Protein AF-A0A7X3GML5-F1 (afdb_monomer_lite)

Radius of gyration: 29.45 Å; chains: 1; bounding box: 77×60×67 Å

Sequence (361 aa):
MKGNYFHPHRITDGDSSLLMDSNKYAAVVYFLEQIEKLAPEAVSDLVLLHDTYSEADHWFRNNRIGSQEWPSEWSIVSQAETNHYSTYLKLKRSIEVWINKFKLKSKDDFYHKVALTALSFYYDDCKESNRIKRLAEYKVLAKRHKVSLEVLRNSERFSKEWPYNELLSLSRSVFFEDESDDIELNKSIGRTDGYRDNFFEYEYPFIFTPSSFSFLDEEEGSAGTFEWMSTFYSILNKKGNYDSNDKSHLTYFGTAWDPRKESWENFESKIDVLFKQYKELYRERSEAFLAERGYVKERTKRNLEHFKWLVHYQVQGWSLRKISDHYSEITGEVISEDTIFHGIKKTADLVLLEFIQKRTR

Foldseek 3Di:
DDFDWDFPPDDDPDPPPLADEPQQLVLQLLLLVLCCVVVVVLQVLLLVCLVLLVQQQVVCVVVCDDPVQHLLDVVNLVPDDPPPRVSSVSVNVSLVVSCVLQVQDFPPCSVSSLSSLLSVQLNVLVVPVVLVVVVVVLVVVCVVVVHDSVVVCPDPVCVVVHRDDRGRGSSVSGHYDPPLVLCVLCVVVPHPDDDDSCNCCPVQNQAAFAAPCLPVDPPDDALVNRHVVVVVVVVVVVVPDDDPPDPPPPDRGGDDDDVVPDDPVVVVVVSVVSVVVSVVNSVCVVVVSCVVVNMDTRDPDQDSVLSSLLSCCRRVNDQLVVSQVVVCVVVVHRDDSVNSVVSNVVSCVSNRRDDDDDPDD

Secondary structure (DSSP, 8-state):
----EE-TTPPPSSS-TTEE-HHHHHHHHHHHHHHHHH-HHHHHHHHTTHHHHHHHHHHHHHHT--TT--TT-HHHHTT--TTT-HHHHHHHHHHHHHHHHHT--BGGGHHHHHHHHHHHHHHHHHH-HHHHHHHHHHHHHHHHHT--HHHHHTSHHHHTTPPPPP---SGGGSEE----THHHHHHHTT--S---S-HHHHHS-------TTTTS--S---GGGG-HHHHHHHHHHHT----TT-GGG----S----TTTS-HHHHHHHHHHHHHHHHHHHHHHHHHHHHHTT-EE--S---THHHHHHIIIIIS---HHHHHHHHHHHHSS---HHHHHHHHHHHHHHTTB--------

pLDDT: mean 82.45, std 15.05, range [34.62, 97.88]

Structure (mmCIF, N/CA/C/O backbone):
data_AF-A0A7X3GML5-F1
#
_entry.id   AF-A0A7X3GML5-F1
#
loop_
_atom_site.group_PDB
_atom_site.id
_atom_site.type_symbol
_atom_site.label_atom_id
_atom_site.label_alt_id
_atom_site.label_comp_id
_atom_site.label_asym_id
_atom_site.label_entity_id
_atom_site.label_seq_id
_atom_site.pdbx_PDB_ins_code
_atom_site.Cartn_x
_atom_site.Cartn_y
_atom_site.Cartn_z
_atom_site.occupancy
_atom_site.B_iso_or_equiv
_atom_site.auth_seq_id
_atom_site.auth_comp_id
_atom_site.auth_asym_id
_atom_site.auth_atom_id
_atom_site.pdbx_PDB_model_num
ATOM 1 N N . MET A 1 1 ? -4.097 1.334 12.146 1.00 50.25 1 MET A N 1
ATOM 2 C CA . MET A 1 1 ? -5.032 0.805 11.128 1.00 50.25 1 MET A CA 1
ATOM 3 C C . MET A 1 1 ? -6.402 0.668 11.773 1.00 50.25 1 MET A C 1
ATOM 5 O O . MET A 1 1 ? -6.452 0.446 12.982 1.00 50.25 1 MET A O 1
ATOM 9 N N . LYS A 1 2 ? -7.472 0.955 11.026 1.00 51.41 2 LYS A N 1
ATOM 10 C CA . LYS A 1 2 ? -8.847 1.056 11.545 1.00 51.41 2 LYS A CA 1
ATOM 11 C C . LYS A 1 2 ? -9.424 -0.359 11.674 1.00 51.41 2 LYS A C 1
ATOM 13 O O . LYS A 1 2 ? -9.153 -1.179 10.822 1.00 51.41 2 LYS A O 1
ATOM 18 N N . GLY A 1 3 ? -10.165 -0.676 12.736 1.00 59.81 3 GLY A N 1
ATOM 19 C CA . GLY A 1 3 ? -10.746 -2.015 12.953 1.00 59.81 3 GLY A CA 1
ATOM 20 C C . GLY A 1 3 ? -11.957 -2.310 12.065 1.00 59.81 3 GLY A C 1
ATOM 21 O O . GLY A 1 3 ? -13.017 -2.641 12.595 1.00 59.81 3 GLY A O 1
ATOM 22 N N . ASN A 1 4 ? -11.805 -2.116 10.756 1.00 76.06 4 ASN A N 1
ATOM 23 C CA . ASN A 1 4 ? -12.857 -2.251 9.754 1.00 76.06 4 ASN A CA 1
ATOM 24 C C . ASN A 1 4 ? -13.150 -3.732 9.458 1.00 76.06 4 ASN A C 1
ATOM 26 O O . ASN A 1 4 ? -12.370 -4.608 9.825 1.00 76.06 4 ASN A O 1
ATOM 30 N N . TYR A 1 5 ? -14.284 -4.018 8.824 1.00 80.56 5 TYR A N 1
ATOM 31 C CA . TYR A 1 5 ? -14.642 -5.361 8.359 1.00 80.56 5 TYR A CA 1
ATOM 32 C C . TYR A 1 5 ? -14.245 -5.525 6.886 1.00 80.56 5 TYR A C 1
ATOM 34 O O . TYR A 1 5 ? -14.280 -4.547 6.148 1.00 80.56 5 TYR A O 1
ATOM 42 N N . PHE A 1 6 ? -13.874 -6.741 6.484 1.00 78.25 6 PHE A N 1
ATOM 43 C CA . PHE A 1 6 ? -13.536 -7.111 5.100 1.00 78.25 6 PHE A CA 1
ATOM 44 C C . PHE A 1 6 ? -13.981 -8.554 4.817 1.00 78.25 6 PHE A C 1
ATOM 46 O O . PHE A 1 6 ? -14.135 -9.336 5.765 1.00 78.25 6 PHE A O 1
ATOM 53 N N . HIS A 1 7 ? -14.178 -8.933 3.550 1.00 80.62 7 HIS A N 1
ATOM 54 C CA . HIS A 1 7 ? -14.579 -10.299 3.189 1.00 80.62 7 HIS A CA 1
ATOM 55 C C . HIS A 1 7 ? -13.385 -11.131 2.665 1.00 80.62 7 HIS A C 1
ATOM 57 O O . HIS A 1 7 ? -12.867 -10.863 1.587 1.00 80.62 7 HIS A O 1
ATOM 63 N N . PRO A 1 8 ? -12.953 -12.213 3.347 1.00 73.62 8 PRO A N 1
ATOM 64 C CA . PRO A 1 8 ? -11.677 -12.891 3.067 1.00 73.62 8 PRO A CA 1
ATOM 65 C C . PRO A 1 8 ? -11.615 -13.656 1.735 1.00 73.62 8 PRO A C 1
ATOM 67 O O . PRO A 1 8 ? -10.535 -14.082 1.324 1.00 73.62 8 PRO A O 1
ATOM 70 N N . HIS A 1 9 ? -12.763 -13.899 1.103 1.00 69.50 9 HIS A N 1
ATOM 71 C CA . HIS A 1 9 ? -12.882 -14.711 -0.112 1.00 69.50 9 HIS A CA 1
ATOM 72 C C . HIS A 1 9 ? -13.469 -13.954 -1.299 1.00 69.50 9 HIS A C 1
ATOM 74 O O . HIS A 1 9 ? -13.714 -14.575 -2.333 1.00 69.50 9 HIS A O 1
ATOM 80 N N . ARG A 1 10 ? -13.768 -12.659 -1.155 1.00 65.31 10 ARG A N 1
ATOM 81 C CA . ARG A 1 10 ? -14.357 -11.926 -2.269 1.00 65.31 10 ARG A CA 1
ATOM 82 C C . ARG A 1 10 ? -13.227 -11.435 -3.161 1.00 65.31 10 ARG A C 1
ATOM 84 O O . ARG A 1 10 ? -12.262 -10.849 -2.687 1.00 65.31 10 ARG A O 1
ATOM 91 N N . ILE A 1 11 ? -13.316 -11.831 -4.424 1.00 52.97 11 ILE A N 1
ATOM 92 C CA . ILE A 1 11 ? -12.297 -11.587 -5.435 1.00 52.97 11 ILE A CA 1
ATOM 93 C C . ILE A 1 11 ? -12.583 -10.219 -6.046 1.00 52.97 11 ILE A C 1
ATOM 95 O O . ILE A 1 11 ? -13.715 -9.933 -6.434 1.00 52.97 11 ILE A O 1
ATOM 99 N N . THR A 1 12 ? -11.521 -9.431 -6.069 1.00 53.09 12 THR A N 1
ATOM 100 C CA . THR A 1 12 ? -11.305 -8.163 -6.757 1.00 53.09 12 THR A CA 1
ATOM 101 C C . THR A 1 12 ? -11.768 -8.197 -8.213 1.00 53.09 12 THR A C 1
ATOM 103 O O . THR A 1 12 ? -11.734 -9.254 -8.850 1.00 53.09 12 THR A O 1
ATOM 106 N N . ASP A 1 13 ? -12.183 -7.061 -8.772 1.00 47.16 13 ASP A N 1
ATOM 107 C CA . ASP A 1 13 ? -12.544 -6.979 -10.191 1.00 47.16 13 ASP A CA 1
ATOM 108 C C . ASP A 1 13 ? -11.293 -7.258 -11.058 1.00 47.16 13 ASP A C 1
ATOM 110 O O . ASP A 1 13 ? -10.385 -6.437 -11.204 1.00 47.16 13 ASP A O 1
ATOM 114 N N . GLY A 1 14 ? -11.209 -8.483 -11.586 1.00 51.59 14 GLY A N 1
ATOM 115 C CA . GLY A 1 14 ? -10.046 -9.018 -12.294 1.00 51.59 14 GLY A CA 1
ATOM 116 C C . GLY A 1 14 ? -8.996 -9.635 -11.360 1.00 51.59 14 GLY A C 1
ATOM 117 O O . GLY A 1 14 ? -8.691 -9.108 -10.296 1.00 51.59 14 GLY A O 1
ATOM 118 N N . ASP A 1 15 ? -8.383 -10.742 -11.791 1.00 52.59 15 ASP A N 1
ATOM 119 C CA . ASP A 1 15 ? -7.287 -11.490 -11.133 1.00 52.59 15 ASP A CA 1
ATOM 120 C C . ASP A 1 15 ? -5.989 -10.667 -10.872 1.00 52.59 15 ASP A C 1
ATOM 122 O O . ASP A 1 15 ? -4.884 -11.210 -10.740 1.00 52.59 15 ASP A O 1
ATOM 126 N N . SER A 1 16 ? -6.069 -9.335 -10.819 1.00 64.75 16 SER A N 1
ATOM 127 C CA . SER A 1 16 ? -4.952 -8.453 -10.517 1.00 64.75 16 SER A CA 1
ATOM 128 C C . SER A 1 16 ? -4.590 -8.565 -9.042 1.00 64.75 16 SER A C 1
ATOM 130 O O . SER A 1 16 ? -5.102 -7.856 -8.185 1.00 64.75 16 SER A O 1
ATOM 132 N N . SER A 1 17 ? -3.611 -9.413 -8.737 1.00 66.19 17 SER A N 1
ATOM 133 C CA . SER A 1 17 ? -3.071 -9.563 -7.379 1.00 66.19 17 SER A CA 1
ATOM 134 C C . SER A 1 17 ? -2.409 -8.293 -6.807 1.00 66.19 17 SER A C 1
ATOM 136 O O . SER A 1 17 ? -1.830 -8.359 -5.726 1.00 66.19 17 SER A O 1
ATOM 138 N N . LEU A 1 18 ? -2.387 -7.178 -7.551 1.00 78.25 18 LEU A N 1
ATOM 139 C CA . LEU A 1 18 ? -1.928 -5.860 -7.095 1.00 78.25 18 LEU A CA 1
ATOM 140 C C . LEU A 1 18 ? -3.060 -4.996 -6.531 1.00 78.25 18 LEU A C 1
ATOM 142 O O . LEU A 1 18 ? -2.770 -4.015 -5.844 1.00 78.25 18 LEU A O 1
ATOM 146 N N . LEU A 1 19 ? -4.314 -5.361 -6.805 1.00 75.56 19 LEU A N 1
ATOM 147 C CA . LEU A 1 19 ? -5.478 -4.847 -6.102 1.00 75.56 19 LEU A CA 1
ATOM 148 C C . LEU A 1 19 ? -5.595 -5.578 -4.765 1.00 75.56 19 LEU A C 1
ATOM 150 O O . LEU A 1 19 ? -5.468 -6.803 -4.691 1.00 75.56 19 LEU A O 1
ATOM 154 N N . MET A 1 20 ? -5.748 -4.817 -3.686 1.00 75.94 20 MET A N 1
ATOM 155 C CA . MET A 1 20 ? -5.766 -5.367 -2.337 1.00 75.94 20 MET A CA 1
ATOM 156 C C . MET A 1 20 ? -6.956 -4.890 -1.533 1.00 75.94 20 MET A C 1
ATOM 158 O O . MET A 1 20 ? -7.252 -3.695 -1.495 1.00 75.94 20 MET A O 1
ATOM 162 N N . ASP A 1 21 ? -7.503 -5.839 -0.774 1.00 74.06 21 ASP A N 1
ATOM 163 C CA . ASP A 1 21 ? -8.435 -5.586 0.312 1.00 74.06 21 ASP A CA 1
ATOM 164 C C . ASP A 1 21 ? -7.841 -4.648 1.380 1.00 74.06 21 ASP A C 1
ATOM 166 O O . ASP A 1 21 ? -6.619 -4.504 1.552 1.00 74.06 21 ASP A O 1
ATOM 170 N N . SER A 1 22 ? -8.731 -4.033 2.157 1.00 70.88 22 SER A N 1
ATOM 171 C CA . SER A 1 22 ? -8.365 -3.104 3.236 1.00 70.88 22 SER A CA 1
ATOM 172 C C . SER A 1 22 ? -7.449 -3.725 4.296 1.00 70.88 22 SER A C 1
ATOM 174 O O . SER A 1 22 ? -6.600 -3.033 4.869 1.00 70.88 22 SER A O 1
ATOM 176 N N . ASN A 1 23 ? -7.559 -5.036 4.521 1.00 73.38 23 ASN A N 1
ATOM 177 C CA . ASN A 1 23 ? -6.783 -5.758 5.515 1.00 73.38 23 ASN A CA 1
ATOM 178 C C . ASN A 1 23 ? -5.313 -5.921 5.092 1.00 73.38 23 ASN A C 1
ATOM 180 O O . ASN A 1 23 ? -4.416 -5.794 5.931 1.00 73.38 23 ASN A O 1
ATOM 184 N N . LYS A 1 24 ? -5.010 -6.154 3.817 1.00 79.81 24 LYS A N 1
ATOM 185 C CA . LYS A 1 24 ? -3.630 -6.326 3.335 1.00 79.81 24 LYS A CA 1
ATOM 186 C C . LYS A 1 24 ? -3.021 -5.031 2.835 1.00 79.81 24 LYS A C 1
ATOM 188 O O . LYS A 1 24 ? -1.854 -4.782 3.148 1.00 79.81 24 LYS A O 1
ATOM 193 N N . TYR A 1 25 ? -3.799 -4.192 2.148 1.00 85.69 25 TYR A N 1
ATOM 194 C CA . TYR A 1 25 ? -3.311 -2.990 1.470 1.00 85.69 25 TYR A CA 1
ATOM 195 C C . TYR A 1 25 ? -2.417 -2.144 2.378 1.00 85.69 25 TYR A C 1
ATOM 197 O O . TYR A 1 25 ? -1.243 -1.919 2.090 1.00 85.69 25 TYR A O 1
ATOM 205 N N . ALA A 1 26 ? -2.932 -1.758 3.547 1.00 85.00 26 ALA A N 1
ATOM 206 C CA . ALA A 1 26 ? -2.211 -0.869 4.446 1.00 85.00 26 ALA A CA 1
ATOM 207 C C . ALA A 1 26 ? -0.915 -1.498 5.002 1.00 85.00 26 ALA A C 1
ATOM 209 O O . ALA A 1 26 ? 0.053 -0.783 5.254 1.00 85.00 26 ALA A O 1
ATOM 210 N N . ALA A 1 27 ? -0.869 -2.822 5.206 1.00 88.56 27 ALA A N 1
ATOM 211 C CA . ALA A 1 27 ? 0.351 -3.504 5.649 1.00 88.56 27 ALA A CA 1
ATOM 212 C C . ALA A 1 27 ? 1.379 -3.642 4.533 1.00 88.56 27 ALA A C 1
ATOM 214 O O . ALA A 1 27 ? 2.562 -3.410 4.775 1.00 88.56 27 ALA A O 1
ATOM 215 N N . VAL A 1 28 ? 0.941 -4.021 3.335 1.00 92.19 28 VAL A N 1
ATOM 216 C CA . VAL A 1 28 ? 1.827 -4.191 2.184 1.00 92.19 28 VAL A CA 1
ATOM 217 C C . VAL A 1 28 ? 2.428 -2.853 1.782 1.00 92.19 28 VAL A C 1
ATOM 219 O O . VAL A 1 28 ? 3.646 -2.763 1.663 1.00 92.19 28 VAL A O 1
ATOM 222 N N . VAL A 1 29 ? 1.617 -1.799 1.664 1.00 92.94 29 VAL A N 1
ATOM 223 C CA . VAL A 1 29 ? 2.109 -0.446 1.369 1.00 92.94 29 VAL A CA 1
ATOM 224 C C . VAL A 1 29 ? 3.121 -0.007 2.422 1.00 92.94 29 VAL A C 1
ATOM 226 O O . VAL A 1 29 ? 4.239 0.360 2.069 1.00 92.94 29 VAL A O 1
ATOM 229 N N . TYR A 1 30 ? 2.795 -0.145 3.711 1.00 93.56 30 TYR A N 1
ATOM 230 C CA . TYR A 1 30 ? 3.718 0.240 4.781 1.00 93.56 30 TYR A CA 1
ATOM 231 C C . TYR A 1 30 ? 5.034 -0.552 4.744 1.00 93.56 30 TYR A C 1
ATOM 233 O O . TYR A 1 30 ? 6.108 -0.000 4.983 1.00 93.56 30 TYR A O 1
ATOM 241 N N . PHE A 1 31 ? 4.976 -1.847 4.427 1.00 95.50 31 PHE A N 1
ATOM 242 C CA . PHE A 1 31 ? 6.166 -2.673 4.247 1.00 95.50 31 PHE A CA 1
ATOM 243 C C . PHE A 1 31 ? 7.033 -2.199 3.078 1.00 95.50 31 PHE A C 1
ATOM 245 O O . PHE A 1 31 ? 8.245 -2.061 3.239 1.00 95.50 31 PHE A O 1
ATOM 252 N N . LEU A 1 32 ? 6.421 -1.922 1.925 1.00 96.94 32 LEU A N 1
ATOM 253 C CA . LEU A 1 32 ? 7.114 -1.409 0.745 1.00 96.94 32 LEU A CA 1
ATOM 254 C C . LEU A 1 32 ? 7.754 -0.041 1.027 1.00 96.94 32 LEU A C 1
ATOM 256 O O . LEU A 1 32 ? 8.916 0.159 0.683 1.00 96.94 32 LEU A O 1
ATOM 260 N N . GLU A 1 33 ? 7.071 0.848 1.750 1.00 96.50 33 GLU A N 1
ATOM 261 C CA . GLU A 1 33 ? 7.645 2.116 2.229 1.00 96.50 33 GLU A CA 1
ATOM 262 C C . GLU A 1 33 ? 8.858 1.889 3.149 1.00 96.50 33 GLU A C 1
ATOM 264 O O . GLU A 1 33 ? 9.847 2.623 3.083 1.00 96.50 33 GLU A O 1
ATOM 269 N N . GLN A 1 34 ? 8.825 0.861 4.012 1.00 97.50 34 GLN A N 1
ATOM 270 C CA . GLN A 1 34 ? 9.990 0.519 4.834 1.00 97.50 34 GLN A CA 1
ATOM 271 C C . GLN A 1 34 ? 11.151 -0.022 3.990 1.00 97.50 34 GLN A C 1
ATOM 273 O O . GLN A 1 34 ? 12.299 0.269 4.324 1.00 97.50 34 GLN A O 1
ATOM 278 N N . ILE A 1 35 ? 10.891 -0.762 2.905 1.00 97.88 35 ILE A N 1
ATOM 279 C CA . ILE A 1 35 ? 11.939 -1.165 1.951 1.00 97.88 35 ILE A CA 1
ATOM 280 C C . ILE A 1 35 ? 12.562 0.077 1.315 1.00 97.88 35 ILE A C 1
ATOM 282 O O . ILE A 1 35 ? 13.776 0.240 1.385 1.00 97.88 35 ILE A O 1
ATOM 286 N N . GLU A 1 36 ? 11.744 0.974 0.759 1.00 97.44 36 GLU A N 1
ATOM 287 C CA . GLU A 1 36 ? 12.205 2.207 0.104 1.00 97.44 36 GLU A CA 1
ATOM 288 C C . GLU A 1 36 ? 13.056 3.075 1.044 1.00 97.44 36 GLU A C 1
ATOM 290 O O . GLU A 1 36 ? 14.050 3.668 0.626 1.00 97.44 36 GLU A O 1
ATOM 295 N N . LYS A 1 37 ? 12.693 3.118 2.332 1.00 97.19 37 LYS A N 1
ATOM 296 C CA . LYS A 1 37 ? 13.389 3.908 3.351 1.00 97.19 37 LYS A CA 1
ATOM 297 C C . LYS A 1 37 ? 14.664 3.251 3.881 1.00 97.19 37 LYS A C 1
ATOM 299 O O . LYS A 1 37 ? 15.670 3.934 4.056 1.00 97.19 37 LYS A O 1
ATOM 304 N N . LEU A 1 38 ? 14.601 1.971 4.249 1.00 97.50 38 LEU A N 1
ATOM 305 C CA . LEU A 1 38 ? 15.679 1.292 4.977 1.00 97.50 38 LEU A CA 1
ATOM 306 C C . LEU A 1 38 ? 16.650 0.567 4.047 1.00 97.50 38 LEU A C 1
ATOM 308 O O . LEU A 1 38 ? 17.808 0.406 4.423 1.00 97.50 38 LEU A O 1
ATOM 312 N N . ALA A 1 39 ? 16.193 0.148 2.867 1.00 97.06 39 ALA A N 1
ATOM 313 C CA . ALA A 1 39 ? 16.972 -0.547 1.846 1.00 97.06 39 ALA A CA 1
ATOM 314 C C . ALA A 1 39 ? 16.835 0.156 0.474 1.00 97.06 39 ALA A C 1
ATOM 316 O O . ALA A 1 39 ? 16.347 -0.449 -0.487 1.00 97.06 39 ALA A O 1
ATOM 317 N N . PRO A 1 40 ? 17.244 1.437 0.353 1.00 96.94 40 PRO A N 1
ATOM 318 C CA . PRO A 1 40 ? 17.126 2.205 -0.891 1.00 96.94 40 PRO A CA 1
ATOM 319 C C . PRO A 1 40 ? 17.896 1.581 -2.070 1.00 96.94 40 PRO A C 1
ATOM 321 O O . PRO A 1 40 ? 17.593 1.864 -3.233 1.00 96.94 40 PRO A O 1
ATOM 324 N N . GLU A 1 41 ? 18.864 0.700 -1.802 1.00 97.25 41 GLU A N 1
ATOM 325 C CA . GLU A 1 41 ? 19.528 -0.125 -2.811 1.00 97.25 41 GLU A CA 1
ATOM 326 C C . GLU A 1 41 ? 18.549 -1.020 -3.586 1.00 97.25 41 GLU A C 1
ATOM 328 O O . GLU A 1 41 ? 18.771 -1.265 -4.767 1.00 97.25 41 GLU A O 1
ATOM 333 N N . ALA A 1 42 ? 17.436 -1.448 -2.976 1.00 97.12 42 ALA A N 1
ATOM 334 C CA . ALA A 1 42 ? 16.409 -2.234 -3.656 1.00 97.12 42 ALA A CA 1
ATOM 335 C C . ALA A 1 42 ? 15.725 -1.432 -4.766 1.00 97.12 42 ALA A C 1
ATOM 337 O O . ALA A 1 42 ? 15.538 -1.934 -5.871 1.00 97.12 42 ALA A O 1
ATOM 338 N N . VAL A 1 43 ? 15.413 -0.165 -4.502 1.00 97.00 43 VAL A N 1
ATOM 339 C CA . VAL A 1 43 ? 14.844 0.749 -5.501 1.00 97.00 43 VAL A CA 1
ATOM 340 C C . VAL A 1 43 ? 15.890 1.094 -6.559 1.00 97.00 43 VAL A C 1
ATOM 342 O O . VAL A 1 43 ? 15.612 1.031 -7.753 1.00 97.00 43 VAL A O 1
ATOM 345 N N . SER A 1 44 ? 17.112 1.408 -6.123 1.00 96.25 44 SER A N 1
ATOM 346 C CA . SER A 1 44 ? 18.210 1.814 -7.007 1.00 96.25 44 SER A CA 1
ATOM 347 C C . SER A 1 44 ? 18.571 0.720 -8.014 1.00 96.25 44 SER A C 1
ATOM 349 O O . SER A 1 44 ? 18.718 1.003 -9.199 1.00 96.25 44 SER A O 1
ATOM 351 N N . ASP A 1 45 ? 18.650 -0.536 -7.571 1.00 97.38 45 ASP A N 1
ATOM 352 C CA . ASP A 1 45 ? 18.901 -1.681 -8.449 1.00 97.38 45 ASP A CA 1
ATOM 353 C C . ASP A 1 45 ? 17.768 -1.913 -9.453 1.00 97.38 45 ASP A C 1
ATOM 355 O O . ASP A 1 45 ? 18.025 -2.335 -10.579 1.00 97.38 45 ASP A O 1
ATOM 359 N N . LEU A 1 46 ? 16.518 -1.646 -9.063 1.00 96.50 46 LEU A N 1
ATOM 360 C CA . LEU A 1 46 ? 15.374 -1.801 -9.958 1.00 96.50 46 LEU A CA 1
ATOM 361 C C . LEU A 1 46 ? 15.373 -0.719 -11.047 1.00 96.50 46 LEU A C 1
ATOM 363 O O . LEU A 1 46 ? 15.086 -1.018 -12.204 1.00 96.50 46 LEU A O 1
ATOM 367 N N . VAL A 1 47 ? 15.788 0.510 -10.714 1.00 96.12 47 VAL A N 1
ATOM 368 C CA . VAL A 1 47 ? 15.989 1.601 -11.688 1.00 96.12 47 VAL A CA 1
ATOM 369 C C . VAL A 1 47 ? 17.013 1.215 -12.762 1.00 96.12 47 VAL A C 1
ATOM 371 O O . VAL A 1 47 ? 16.825 1.556 -13.929 1.00 96.12 47 VAL A O 1
ATOM 374 N N . LEU A 1 48 ? 18.053 0.442 -12.421 1.00 96.31 48 LEU A N 1
ATOM 375 C CA . LEU A 1 48 ? 19.034 -0.052 -13.403 1.00 96.31 48 LEU A CA 1
ATOM 376 C C . LEU A 1 48 ? 18.417 -0.970 -14.472 1.00 96.31 48 LEU A C 1
ATOM 378 O O . LEU A 1 48 ? 19.036 -1.204 -15.509 1.00 96.31 48 LEU A O 1
ATOM 382 N N . LEU A 1 49 ? 17.202 -1.483 -14.251 1.00 96.44 49 LEU A N 1
ATOM 383 C CA . LEU A 1 49 ? 16.489 -2.307 -15.226 1.00 96.44 49 LEU A CA 1
ATOM 384 C C . LEU A 1 49 ? 15.708 -1.485 -16.262 1.00 96.44 49 LEU A C 1
ATOM 386 O O . LEU A 1 49 ? 15.149 -2.080 -17.184 1.00 96.44 49 LEU A O 1
ATOM 390 N N . HIS A 1 50 ? 15.705 -0.149 -16.164 1.00 94.62 50 HIS A N 1
ATOM 391 C CA . HIS A 1 50 ? 15.006 0.755 -17.084 1.00 94.62 50 HIS A CA 1
ATOM 392 C C . HIS A 1 50 ? 15.286 0.434 -18.559 1.00 94.62 50 HIS A C 1
ATOM 394 O O . HIS A 1 50 ? 14.356 0.269 -19.346 1.00 94.62 50 HIS A O 1
ATOM 400 N N . ASP A 1 51 ? 16.555 0.280 -18.940 1.00 94.50 51 ASP A N 1
ATOM 401 C CA . ASP A 1 51 ? 16.917 0.030 -20.340 1.00 94.50 51 ASP A CA 1
ATOM 402 C C . ASP A 1 51 ? 16.448 -1.349 -20.811 1.00 94.50 51 ASP A C 1
ATOM 404 O O . ASP A 1 51 ? 15.994 -1.506 -21.942 1.00 94.50 51 ASP A O 1
ATOM 408 N N . THR A 1 52 ? 16.468 -2.340 -19.914 1.00 95.44 52 THR A N 1
ATOM 409 C CA . THR A 1 52 ? 15.941 -3.679 -20.210 1.00 95.44 52 THR A CA 1
ATOM 410 C C . THR A 1 52 ? 14.424 -3.641 -20.420 1.00 95.44 52 THR A C 1
ATOM 412 O O . THR A 1 52 ? 13.918 -4.296 -21.330 1.00 95.44 52 THR A O 1
ATOM 415 N N . TYR A 1 53 ? 13.695 -2.851 -19.628 1.00 95.50 53 TYR A N 1
ATOM 416 C CA . TYR A 1 53 ? 12.261 -2.631 -19.829 1.00 95.50 53 TYR A CA 1
ATOM 417 C C . TYR A 1 53 ? 11.977 -1.874 -21.131 1.00 95.50 53 TYR A C 1
ATOM 419 O O . TYR A 1 53 ? 11.093 -2.253 -21.895 1.00 95.50 53 TYR A O 1
ATOM 427 N N . SER A 1 54 ? 12.774 -0.846 -21.430 1.00 93.62 54 SER A N 1
ATOM 428 C CA . SER A 1 54 ? 12.665 -0.060 -22.660 1.00 93.62 54 SER A CA 1
ATOM 429 C C . SER A 1 54 ? 12.846 -0.918 -23.917 1.00 93.62 54 SER A C 1
ATOM 431 O O . SER A 1 54 ? 12.078 -0.786 -24.869 1.00 93.62 54 SER A O 1
ATOM 433 N N . GLU A 1 55 ? 13.813 -1.845 -23.913 1.00 92.88 55 GLU A N 1
ATOM 434 C CA . GLU A 1 55 ? 13.995 -2.834 -24.985 1.00 92.88 55 GLU A CA 1
ATOM 435 C C . GLU A 1 55 ? 12.747 -3.720 -25.167 1.00 92.88 55 GLU A C 1
ATOM 437 O O . GLU A 1 55 ? 12.340 -3.988 -26.301 1.00 92.88 55 GLU A O 1
ATOM 442 N N . ALA A 1 56 ? 12.117 -4.151 -24.067 1.00 92.38 56 ALA A N 1
ATOM 443 C CA . ALA A 1 56 ? 10.901 -4.963 -24.093 1.00 92.38 56 ALA A CA 1
ATOM 444 C C . ALA A 1 56 ? 9.677 -4.181 -24.620 1.00 92.38 56 ALA A C 1
ATOM 446 O O . ALA A 1 56 ? 8.977 -4.686 -25.500 1.00 92.38 56 ALA A O 1
ATOM 447 N N . ASP A 1 57 ? 9.453 -2.941 -24.164 1.00 91.38 57 ASP A N 1
ATOM 448 C CA . ASP A 1 57 ? 8.391 -2.051 -24.676 1.00 91.38 57 ASP A CA 1
ATOM 449 C C . ASP A 1 57 ? 8.590 -1.733 -26.161 1.00 91.38 57 ASP A C 1
ATOM 451 O O . ASP A 1 57 ? 7.646 -1.808 -26.951 1.00 91.38 57 ASP A O 1
ATOM 455 N N . HIS A 1 58 ? 9.824 -1.437 -26.578 1.00 90.25 58 HIS A N 1
ATOM 456 C CA . HIS A 1 58 ? 10.119 -1.158 -27.980 1.00 90.25 58 HIS A CA 1
ATOM 457 C C . HIS A 1 58 ? 9.840 -2.373 -28.870 1.00 90.25 58 HIS A C 1
ATOM 459 O O . HIS A 1 58 ? 9.220 -2.249 -29.928 1.00 90.25 58 HIS A O 1
ATOM 465 N N . TRP A 1 59 ? 10.253 -3.563 -28.425 1.00 88.69 59 TRP A N 1
ATOM 466 C CA . TRP A 1 59 ? 9.956 -4.803 -29.129 1.00 88.69 59 TRP A CA 1
ATOM 467 C C . TRP A 1 59 ? 8.445 -5.058 -29.222 1.00 88.69 59 TRP A C 1
ATO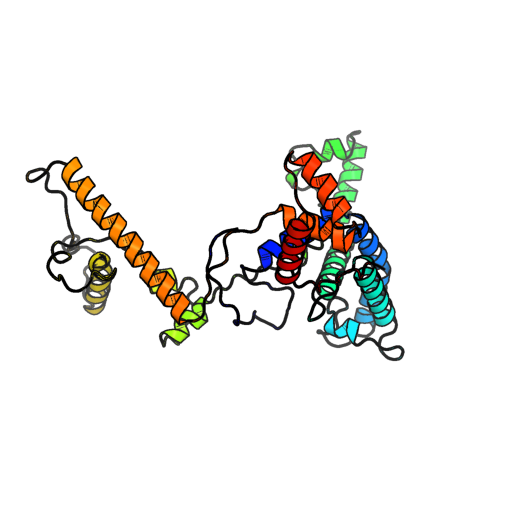M 469 O O . TRP A 1 59 ? 7.957 -5.333 -30.318 1.00 88.69 59 TRP A O 1
ATOM 479 N N . PHE A 1 60 ? 7.692 -4.892 -28.129 1.00 87.81 60 PHE A N 1
ATOM 480 C CA . PHE A 1 60 ? 6.231 -5.044 -28.115 1.00 87.81 60 PHE A CA 1
ATOM 481 C C . PHE A 1 60 ? 5.550 -4.134 -29.148 1.00 87.81 60 PHE A C 1
ATOM 483 O O . PHE A 1 60 ? 4.809 -4.606 -30.015 1.00 87.81 60 PHE A O 1
ATOM 490 N N . ARG A 1 61 ? 5.874 -2.833 -29.129 1.00 86.56 61 ARG A N 1
ATOM 491 C CA . ARG A 1 61 ? 5.291 -1.844 -30.052 1.00 86.56 61 ARG A CA 1
ATOM 492 C C . ARG A 1 61 ? 5.569 -2.161 -31.521 1.00 86.56 61 ARG A C 1
ATOM 494 O O . ARG A 1 61 ? 4.711 -1.911 -32.368 1.00 86.56 61 ARG A O 1
ATOM 501 N N . ASN A 1 62 ? 6.744 -2.710 -31.822 1.00 87.19 62 ASN A N 1
ATOM 502 C CA . ASN A 1 62 ? 7.141 -3.047 -33.189 1.00 87.19 62 ASN A CA 1
ATOM 503 C C . ASN A 1 62 ? 6.522 -4.359 -33.689 1.00 87.19 62 ASN A C 1
ATOM 505 O O . ASN A 1 62 ? 6.277 -4.486 -34.886 1.00 87.19 62 ASN A O 1
ATOM 509 N N . ASN A 1 63 ? 6.261 -5.318 -32.798 1.00 82.12 63 ASN A N 1
ATOM 510 C CA . ASN A 1 63 ? 5.771 -6.647 -33.175 1.00 82.12 63 ASN A CA 1
ATOM 511 C C . ASN A 1 63 ? 4.244 -6.801 -33.060 1.00 82.12 63 ASN A C 1
ATOM 513 O O . ASN A 1 63 ? 3.717 -7.800 -33.537 1.00 82.12 63 ASN A O 1
ATOM 517 N N . ARG A 1 64 ? 3.528 -5.805 -32.502 1.00 65.50 64 ARG A N 1
ATOM 518 C CA . ARG A 1 64 ? 2.049 -5.730 -32.426 1.00 65.50 64 ARG A CA 1
ATOM 519 C C . ARG A 1 64 ? 1.382 -7.042 -32.007 1.00 65.50 64 ARG A C 1
ATOM 521 O O . ARG A 1 64 ? 0.341 -7.420 -32.548 1.00 65.50 64 ARG A O 1
ATOM 528 N N . ILE A 1 65 ? 1.981 -7.729 -31.045 1.00 63.97 65 ILE A N 1
ATOM 529 C CA . ILE A 1 65 ? 1.304 -8.848 -30.402 1.00 63.97 65 ILE A CA 1
ATOM 530 C C . ILE A 1 65 ? 0.132 -8.255 -29.606 1.00 63.97 65 ILE A C 1
ATOM 532 O O . ILE A 1 65 ? 0.186 -7.075 -29.257 1.00 63.97 65 ILE A O 1
ATOM 536 N N . GLY A 1 66 ? -0.983 -8.982 -29.491 1.00 63.62 66 GLY A N 1
ATOM 537 C CA . GLY A 1 66 ? -2.301 -8.439 -29.130 1.00 63.62 66 GLY A CA 1
ATOM 538 C C . GLY A 1 66 ? -2.303 -7.467 -27.941 1.00 63.62 66 GLY A C 1
ATOM 539 O O . GLY A 1 66 ? -1.396 -7.453 -27.118 1.00 63.62 66 GLY A O 1
ATOM 540 N N . SER A 1 67 ? -3.361 -6.662 -27.811 1.00 61.50 67 SER A N 1
ATOM 541 C CA . SER A 1 67 ? -3.462 -5.560 -26.834 1.00 61.50 67 SER A CA 1
ATOM 542 C C . SER A 1 67 ? -3.298 -5.942 -25.355 1.00 61.50 67 SER A C 1
ATOM 544 O O . SER A 1 67 ? -3.339 -5.049 -24.514 1.00 61.50 67 SER A O 1
ATOM 546 N N . GLN A 1 68 ? -3.148 -7.228 -25.032 1.00 64.25 68 GLN A N 1
ATOM 547 C CA . GLN A 1 68 ? -2.924 -7.741 -23.685 1.00 64.25 68 GLN A CA 1
ATOM 548 C C . GLN A 1 68 ? -1.462 -8.123 -23.405 1.00 64.25 68 GLN A C 1
ATOM 550 O O . GLN A 1 68 ? -1.145 -8.354 -22.252 1.00 64.25 68 GLN A O 1
ATOM 555 N N . GLU A 1 69 ? -0.557 -8.128 -24.392 1.00 74.12 69 GLU A N 1
ATOM 556 C CA . GLU A 1 69 ? 0.837 -8.587 -24.233 1.00 74.12 69 GLU A CA 1
ATOM 557 C C . GLU A 1 69 ? 1.832 -7.512 -23.783 1.00 74.12 69 GLU A C 1
ATOM 559 O O . GLU A 1 69 ? 2.928 -7.402 -24.324 1.00 74.12 69 GLU A O 1
ATOM 564 N N . TRP A 1 70 ? 1.459 -6.694 -22.800 1.00 84.56 70 TRP A N 1
ATOM 565 C CA . TRP A 1 70 ? 2.323 -5.608 -22.336 1.00 84.56 70 TRP A CA 1
ATOM 566 C C . TRP A 1 70 ? 3.492 -6.124 -21.484 1.00 84.56 70 TRP A C 1
ATOM 568 O O . TRP A 1 70 ? 3.321 -7.049 -20.688 1.00 84.56 70 TRP A O 1
ATOM 578 N N . PRO A 1 71 ? 4.676 -5.485 -21.556 1.00 87.38 71 PRO A N 1
ATOM 579 C CA . PRO A 1 71 ? 5.821 -5.854 -20.725 1.00 87.38 71 PRO A CA 1
ATOM 580 C C . PRO A 1 71 ? 5.612 -5.529 -19.239 1.00 87.38 71 PRO A C 1
ATOM 582 O O . PRO A 1 71 ? 6.448 -5.920 -18.434 1.00 87.38 71 PRO A O 1
ATOM 585 N N . SER A 1 72 ? 4.530 -4.832 -18.871 1.00 88.12 72 SER A N 1
ATOM 586 C CA . SER A 1 72 ? 4.092 -4.613 -17.487 1.00 88.12 72 SER A CA 1
ATOM 587 C C . SER A 1 72 ? 3.439 -5.853 -16.860 1.00 88.12 72 SER A C 1
ATOM 589 O O . SER A 1 72 ? 3.349 -5.947 -15.637 1.00 88.12 72 SER A O 1
ATOM 591 N N . GLU A 1 73 ? 3.007 -6.821 -17.676 1.00 88.19 73 GLU A N 1
ATOM 592 C CA . GLU A 1 73 ? 2.253 -7.991 -17.229 1.00 88.19 73 GLU A CA 1
ATOM 593 C C . GLU A 1 73 ? 3.174 -9.172 -16.916 1.00 88.19 73 GLU A C 1
ATOM 595 O O . GLU A 1 73 ? 3.707 -9.849 -17.803 1.00 88.19 73 GLU A O 1
ATOM 600 N N . TRP A 1 74 ? 3.344 -9.478 -15.626 1.00 90.94 74 TRP A N 1
ATOM 601 C CA . TRP A 1 74 ? 4.223 -10.576 -15.211 1.00 90.94 74 TRP A CA 1
ATOM 602 C C . TRP A 1 74 ? 3.770 -11.940 -15.743 1.00 90.94 74 TRP A C 1
ATOM 604 O O . TRP A 1 74 ? 4.609 -12.785 -16.050 1.00 90.94 74 TRP A O 1
ATOM 614 N N . SER A 1 75 ? 2.465 -12.171 -15.903 1.00 87.38 75 SER A N 1
ATOM 615 C CA . SER A 1 75 ? 1.925 -13.411 -16.486 1.00 87.38 75 SER A CA 1
ATOM 616 C C . SER A 1 75 ? 2.472 -13.693 -17.890 1.00 87.38 75 SER A C 1
ATOM 618 O O . SER A 1 75 ? 2.554 -14.849 -18.292 1.00 87.38 75 SER A O 1
ATOM 620 N N . ILE A 1 76 ? 2.911 -12.653 -18.597 1.00 87.69 76 ILE A N 1
ATOM 621 C CA . ILE A 1 76 ? 3.407 -12.699 -19.974 1.00 87.69 76 ILE A CA 1
ATOM 622 C C . ILE A 1 76 ? 4.928 -12.761 -19.962 1.00 87.69 76 ILE A C 1
ATOM 624 O O . ILE A 1 76 ? 5.531 -13.640 -20.576 1.00 87.69 76 ILE A O 1
ATOM 628 N N . VAL A 1 77 ? 5.562 -11.894 -19.168 1.00 90.50 77 VAL A N 1
ATOM 629 C CA . VAL A 1 77 ? 7.019 -11.898 -18.973 1.00 90.50 77 VAL A CA 1
ATOM 630 C C . VAL A 1 77 ? 7.506 -13.240 -18.417 1.00 90.50 77 VAL A C 1
ATOM 632 O O . VAL A 1 77 ? 8.535 -13.752 -18.854 1.00 90.50 77 VAL A O 1
ATOM 635 N N . SER A 1 78 ? 6.759 -13.859 -17.502 1.00 89.94 78 SER A N 1
ATOM 636 C CA . SER A 1 78 ? 7.096 -15.162 -16.914 1.00 89.94 78 SER A CA 1
ATOM 637 C C . SER A 1 78 ? 7.043 -16.320 -17.916 1.00 89.94 78 SER A C 1
ATOM 639 O O . SER A 1 78 ? 7.806 -17.277 -17.762 1.00 89.94 78 SER A O 1
ATOM 641 N N . GLN A 1 79 ? 6.231 -16.224 -18.972 1.00 88.12 79 GLN A N 1
ATOM 642 C CA . GLN A 1 79 ? 6.129 -17.225 -20.042 1.00 88.12 79 GLN A CA 1
ATOM 643 C C . GLN A 1 79 ? 7.196 -17.051 -21.134 1.00 88.12 79 GLN A C 1
ATOM 645 O O . GLN A 1 79 ? 7.262 -17.845 -22.069 1.00 88.12 79 GLN A O 1
ATOM 650 N N . ALA A 1 80 ? 8.057 -16.034 -21.028 1.00 86.25 80 ALA A N 1
ATOM 651 C CA . ALA A 1 80 ? 9.077 -15.768 -22.029 1.00 86.25 80 ALA A CA 1
ATOM 652 C C . ALA A 1 80 ? 10.073 -16.933 -22.176 1.00 86.25 80 ALA A C 1
ATOM 654 O O . ALA A 1 80 ? 10.757 -17.327 -21.224 1.00 86.25 80 ALA A O 1
ATOM 655 N N . GLU A 1 81 ? 10.212 -17.417 -23.410 1.00 80.88 81 GLU A N 1
ATOM 656 C CA . GLU A 1 81 ? 11.167 -18.450 -23.811 1.00 80.88 81 GLU A CA 1
ATOM 657 C C . GLU A 1 81 ? 12.126 -17.944 -24.896 1.00 80.88 81 GLU A C 1
ATOM 659 O O . GLU A 1 81 ? 11.835 -17.000 -25.638 1.00 80.88 81 GLU A O 1
ATOM 664 N N . THR A 1 82 ? 13.278 -18.615 -25.016 1.00 71.06 82 THR A N 1
ATOM 665 C CA . THR A 1 82 ? 14.406 -18.234 -25.886 1.00 71.06 82 THR A CA 1
ATOM 666 C C . THR A 1 82 ? 14.004 -17.970 -27.340 1.00 71.06 82 THR A C 1
ATOM 668 O O . THR A 1 82 ? 14.602 -17.113 -27.986 1.00 71.06 82 THR A O 1
ATOM 671 N N . ASN A 1 83 ? 12.992 -18.677 -27.850 1.00 64.00 83 ASN A N 1
ATOM 672 C CA . ASN A 1 83 ? 12.643 -18.663 -29.270 1.00 64.00 83 ASN A CA 1
ATOM 673 C C . ASN A 1 83 ? 11.503 -17.702 -29.632 1.00 64.00 83 ASN A C 1
ATOM 675 O O . ASN A 1 83 ? 11.301 -17.471 -30.822 1.00 64.00 83 ASN A O 1
ATOM 679 N N . HIS A 1 84 ? 10.731 -17.188 -28.667 1.00 66.38 84 HIS A N 1
ATOM 680 C CA . HIS A 1 84 ? 9.523 -16.390 -28.947 1.00 66.38 84 HIS A CA 1
ATOM 681 C C . HIS A 1 84 ? 9.531 -15.008 -28.266 1.00 66.38 84 HIS A C 1
ATOM 683 O O . HIS A 1 84 ? 8.912 -14.092 -28.798 1.00 66.38 84 HIS A O 1
ATOM 689 N N . TYR A 1 85 ? 10.313 -14.804 -27.188 1.00 76.75 85 TYR A N 1
ATOM 690 C CA . TYR A 1 85 ? 10.348 -13.530 -26.447 1.00 76.75 85 TYR A CA 1
ATOM 691 C C . TYR A 1 85 ? 11.729 -13.200 -25.845 1.00 76.75 85 TYR A C 1
ATOM 693 O O . TYR A 1 85 ? 11.882 -13.034 -24.634 1.00 76.75 85 TYR A O 1
ATOM 701 N N . SER A 1 86 ? 12.778 -13.112 -26.664 1.00 81.00 86 SER A N 1
ATOM 702 C CA . SER A 1 86 ? 14.154 -12.953 -26.156 1.00 81.00 86 SER A CA 1
ATOM 703 C C . SER A 1 86 ? 14.379 -11.678 -25.320 1.00 81.00 86 SER A C 1
ATOM 705 O O . SER A 1 86 ? 15.118 -11.721 -24.333 1.00 81.00 86 SER A O 1
ATOM 707 N N . THR A 1 87 ? 13.717 -10.563 -25.651 1.00 87.00 87 THR A N 1
ATOM 708 C CA . THR A 1 87 ? 13.760 -9.315 -24.863 1.00 87.00 87 THR A CA 1
ATOM 709 C C . THR A 1 87 ? 13.031 -9.458 -23.526 1.00 87.00 87 THR A C 1
ATOM 711 O O . THR A 1 87 ? 13.566 -9.052 -22.494 1.00 87.00 87 THR A O 1
ATOM 714 N N . TYR A 1 88 ? 11.870 -10.120 -23.500 1.00 90.69 88 TYR A N 1
ATOM 715 C CA . TYR A 1 88 ? 11.148 -10.378 -22.249 1.00 90.69 88 TYR A CA 1
ATOM 716 C C . TYR A 1 88 ? 11.903 -11.387 -21.388 1.00 90.69 88 TYR A C 1
ATOM 718 O O . TYR A 1 88 ? 11.896 -11.264 -20.173 1.00 90.69 88 TYR A O 1
ATOM 726 N N . LEU A 1 89 ? 12.625 -12.339 -21.985 1.00 91.50 89 LEU A N 1
ATOM 727 C CA . LEU A 1 89 ? 13.468 -13.277 -21.246 1.00 91.50 89 LEU A CA 1
ATOM 728 C C . LEU A 1 89 ? 14.598 -12.552 -20.499 1.00 91.50 89 LEU A C 1
ATOM 730 O O . LEU A 1 89 ? 14.923 -12.919 -19.368 1.00 91.50 89 LEU A O 1
ATOM 734 N N . LYS A 1 90 ? 15.193 -11.516 -21.106 1.00 93.56 90 LYS A N 1
ATOM 735 C CA . LYS A 1 90 ? 16.180 -10.657 -20.432 1.00 93.56 90 LYS A CA 1
ATOM 736 C C . LYS A 1 90 ? 15.535 -9.912 -19.261 1.00 93.56 90 LYS A C 1
ATOM 738 O O . LYS A 1 90 ? 16.094 -9.927 -18.168 1.00 93.56 90 LYS A O 1
ATOM 743 N N . LEU A 1 91 ? 14.349 -9.332 -19.463 1.00 95.25 91 LEU A N 1
ATOM 744 C CA . LEU A 1 91 ? 13.588 -8.653 -18.409 1.00 95.25 91 LEU A CA 1
ATOM 745 C C . LEU A 1 91 ? 13.213 -9.603 -17.262 1.00 95.25 91 LEU A C 1
ATOM 747 O O . LEU A 1 91 ? 13.526 -9.314 -16.110 1.00 95.25 91 LEU A O 1
ATOM 751 N N . LYS A 1 92 ? 12.646 -10.771 -17.584 1.00 95.62 92 LYS A N 1
ATOM 752 C CA . LYS A 1 92 ? 12.307 -11.854 -16.653 1.00 95.62 92 LYS A CA 1
ATOM 753 C C . LYS A 1 92 ? 13.490 -12.197 -15.756 1.00 95.62 92 LYS A C 1
ATOM 755 O O . LYS A 1 92 ? 13.383 -12.098 -14.539 1.00 95.62 92 LYS A O 1
ATOM 760 N N . ARG A 1 93 ? 14.638 -12.537 -16.354 1.00 95.75 93 ARG A N 1
ATOM 761 C CA . ARG A 1 93 ? 15.854 -12.908 -15.611 1.00 95.75 93 ARG A CA 1
ATOM 762 C C . ARG A 1 93 ? 16.335 -11.784 -14.700 1.00 95.75 93 ARG A C 1
ATOM 764 O O . ARG A 1 93 ? 16.748 -12.050 -13.576 1.00 95.75 93 ARG A O 1
ATOM 771 N N . SER A 1 94 ? 16.282 -10.539 -15.165 1.00 97.06 94 SER A N 1
ATOM 772 C CA . SER A 1 94 ? 16.691 -9.384 -14.363 1.00 97.06 94 SER A CA 1
ATOM 773 C C . SER A 1 94 ? 15.784 -9.173 -13.146 1.00 97.06 94 SER A C 1
ATOM 775 O O . SER A 1 94 ? 16.291 -8.962 -12.043 1.00 97.06 94 SER A O 1
ATOM 777 N N . ILE A 1 95 ? 14.463 -9.303 -13.312 1.00 97.44 95 ILE A N 1
ATOM 778 C CA . ILE A 1 95 ? 13.507 -9.237 -12.198 1.00 97.44 95 ILE A CA 1
ATOM 779 C C . ILE A 1 95 ? 13.714 -10.419 -11.239 1.00 97.44 95 ILE A C 1
ATOM 781 O O . ILE A 1 95 ? 13.782 -10.212 -10.031 1.00 97.44 95 ILE A O 1
ATOM 785 N N . GLU A 1 96 ? 13.905 -11.643 -11.739 1.00 97.00 96 GLU A N 1
ATOM 786 C CA . GLU A 1 96 ? 14.190 -12.818 -10.900 1.00 97.00 96 GLU A CA 1
ATOM 787 C C . GLU A 1 96 ? 15.473 -12.632 -10.072 1.00 97.00 96 GLU A C 1
ATOM 789 O O . GLU A 1 96 ? 15.513 -12.970 -8.887 1.00 97.00 96 GLU A O 1
ATOM 794 N N . VAL A 1 97 ? 16.535 -12.075 -10.664 1.00 97.75 97 VAL A N 1
ATOM 795 C CA . VAL A 1 97 ? 17.778 -11.753 -9.944 1.00 97.75 97 VAL A CA 1
ATOM 796 C C . VAL A 1 97 ? 17.512 -10.731 -8.838 1.00 97.75 97 VAL A C 1
ATOM 798 O O . VAL A 1 97 ? 17.974 -10.930 -7.713 1.00 97.75 97 VAL A O 1
ATOM 801 N N . TRP A 1 98 ? 16.736 -9.683 -9.124 1.00 97.88 98 TRP A N 1
ATOM 802 C CA . TRP A 1 98 ? 16.352 -8.670 -8.141 1.00 97.88 98 TRP A CA 1
ATOM 803 C C . TRP A 1 98 ? 15.538 -9.268 -6.980 1.00 97.88 98 TRP A C 1
ATOM 805 O O . TRP A 1 98 ? 15.909 -9.106 -5.814 1.00 97.88 98 TRP A O 1
ATOM 815 N N . ILE A 1 99 ? 14.502 -10.058 -7.282 1.00 97.19 99 ILE A N 1
ATOM 816 C CA . ILE A 1 99 ? 13.665 -10.748 -6.286 1.00 97.19 99 ILE A CA 1
ATOM 817 C C . ILE A 1 99 ? 14.507 -11.659 -5.395 1.00 97.19 99 ILE A C 1
ATOM 819 O O . ILE A 1 99 ? 14.346 -11.662 -4.172 1.00 97.19 99 ILE A O 1
ATOM 823 N N . ASN A 1 100 ? 15.434 -12.419 -5.983 1.00 96.12 100 ASN A N 1
ATOM 824 C CA . ASN A 1 100 ? 16.313 -13.309 -5.231 1.00 96.12 100 ASN A CA 1
ATOM 825 C C . ASN A 1 100 ? 17.311 -12.537 -4.357 1.00 96.12 100 ASN A C 1
ATOM 827 O O . ASN A 1 100 ? 17.529 -12.928 -3.207 1.00 96.12 100 ASN A O 1
ATOM 831 N N . LYS A 1 101 ? 17.888 -11.438 -4.864 1.00 96.19 101 LYS A N 1
ATOM 832 C CA . LYS A 1 101 ? 18.833 -10.590 -4.120 1.00 96.19 101 LYS A CA 1
ATOM 833 C C . LYS A 1 101 ? 18.202 -10.043 -2.840 1.00 96.19 101 LYS A C 1
ATOM 835 O O . LYS A 1 101 ? 18.803 -10.150 -1.772 1.00 96.19 101 LYS A O 1
ATOM 840 N N . PHE A 1 102 ? 16.979 -9.527 -2.940 1.00 96.31 102 PHE A N 1
ATOM 841 C CA . PHE A 1 102 ? 16.250 -8.930 -1.815 1.00 96.31 102 PHE A CA 1
ATOM 842 C C . PHE A 1 102 ? 15.328 -9.912 -1.080 1.00 96.31 102 PHE A C 1
ATOM 844 O O . PHE A 1 102 ? 14.652 -9.540 -0.123 1.00 96.31 102 PHE A O 1
ATOM 851 N N . LYS A 1 103 ? 15.347 -11.188 -1.488 1.00 95.75 103 LYS A N 1
ATOM 852 C CA . LYS A 1 103 ? 14.563 -12.296 -0.923 1.00 95.75 103 LYS A CA 1
ATOM 853 C C . LYS A 1 103 ? 13.062 -12.000 -0.842 1.00 95.75 103 LYS A C 1
ATOM 855 O O . LYS A 1 103 ? 12.406 -12.374 0.130 1.00 95.75 103 LYS A O 1
ATOM 860 N N . LEU A 1 104 ? 12.517 -11.363 -1.872 1.00 95.62 104 LEU A N 1
ATOM 861 C CA . LEU A 1 104 ? 11.110 -10.963 -1.956 1.00 95.62 104 LEU A CA 1
ATOM 862 C C . LEU A 1 104 ? 10.239 -12.038 -2.623 1.00 95.62 104 LEU A C 1
ATOM 864 O O . LEU A 1 104 ? 9.329 -11.728 -3.382 1.00 95.62 104 LEU A O 1
ATOM 868 N N . LYS A 1 105 ? 10.532 -13.323 -2.396 1.00 94.31 105 LYS A N 1
ATOM 869 C CA . LYS A 1 105 ? 9.694 -14.400 -2.936 1.00 94.31 105 LYS A CA 1
ATOM 870 C C . LYS A 1 105 ? 8.336 -14.398 -2.246 1.00 94.31 105 LYS A C 1
ATOM 872 O O . LYS A 1 105 ? 8.258 -14.244 -1.029 1.00 94.31 105 LYS A O 1
ATOM 877 N N . SER A 1 106 ? 7.285 -14.595 -3.024 1.00 91.12 106 SER A N 1
ATOM 878 C CA . SER A 1 106 ? 5.895 -14.604 -2.577 1.00 91.12 106 SER A CA 1
ATOM 879 C C . SER A 1 106 ? 5.114 -15.654 -3.340 1.00 91.12 106 SER A C 1
ATOM 881 O O . SER A 1 106 ? 5.481 -16.009 -4.461 1.00 91.12 106 SER A O 1
ATOM 883 N N . LYS A 1 107 ? 3.979 -16.061 -2.775 1.00 81.31 107 LYS A N 1
ATOM 884 C CA . LYS A 1 107 ? 2.972 -16.798 -3.540 1.00 81.31 107 LYS A CA 1
ATOM 885 C C . LYS A 1 107 ? 2.475 -15.945 -4.714 1.00 81.31 107 LYS A C 1
ATOM 887 O O . LYS A 1 107 ? 2.471 -14.714 -4.630 1.00 81.31 107 LYS A O 1
ATOM 892 N N . ASP A 1 108 ? 2.114 -16.612 -5.807 1.00 85.00 108 ASP A N 1
ATOM 893 C CA . ASP A 1 108 ? 1.518 -16.019 -7.016 1.00 85.00 108 ASP A CA 1
ATOM 894 C C . ASP A 1 108 ? 2.328 -14.870 -7.644 1.00 85.00 108 ASP A C 1
ATOM 896 O O . ASP A 1 108 ? 1.780 -13.988 -8.318 1.00 85.00 108 ASP A O 1
ATOM 900 N N . ASP A 1 109 ? 3.643 -14.874 -7.399 1.00 91.38 109 ASP A N 1
ATOM 901 C CA . ASP A 1 109 ? 4.609 -13.898 -7.898 1.00 91.38 109 ASP A CA 1
ATOM 902 C C . ASP A 1 109 ? 4.259 -12.433 -7.591 1.00 91.38 109 ASP A C 1
ATOM 904 O O . ASP A 1 109 ? 4.643 -11.524 -8.330 1.00 91.38 109 ASP A O 1
ATOM 908 N N . PHE A 1 110 ? 3.568 -12.188 -6.474 1.00 92.69 110 PHE A N 1
ATOM 909 C CA . PHE A 1 110 ? 3.147 -10.852 -6.050 1.00 92.69 110 PHE A CA 1
ATOM 910 C C . PHE A 1 110 ? 4.249 -9.779 -6.184 1.00 92.69 110 PHE A C 1
ATOM 912 O O . PHE A 1 110 ? 4.050 -8.774 -6.866 1.00 92.69 110 PHE A O 1
ATOM 919 N N . TYR A 1 111 ? 5.446 -9.994 -5.627 1.00 95.50 111 TYR A N 1
ATOM 920 C CA . TYR A 1 111 ? 6.511 -8.983 -5.710 1.00 95.50 111 TYR A CA 1
ATOM 921 C C . TYR A 1 111 ? 7.159 -8.851 -7.094 1.00 95.50 111 TYR A C 1
ATOM 923 O O . TYR A 1 111 ? 7.715 -7.792 -7.384 1.00 95.50 111 TYR A O 1
ATOM 931 N N . HIS A 1 112 ? 7.068 -9.863 -7.967 1.00 95.88 112 HIS A N 1
ATOM 932 C CA . HIS A 1 112 ? 7.478 -9.699 -9.367 1.00 95.88 112 HIS A CA 1
ATOM 933 C C . HIS A 1 112 ? 6.555 -8.699 -10.065 1.00 95.88 112 HIS A C 1
ATOM 935 O O . HIS A 1 112 ? 7.031 -7.786 -10.738 1.00 95.88 112 HIS A O 1
ATOM 941 N N . LYS A 1 113 ? 5.240 -8.825 -9.839 1.00 94.56 113 LYS A N 1
ATOM 942 C CA . LYS A 1 113 ? 4.227 -7.900 -10.364 1.00 94.56 113 LYS A CA 1
ATOM 943 C C . LYS A 1 113 ? 4.421 -6.485 -9.819 1.00 94.56 113 LYS A C 1
ATOM 945 O O . LYS A 1 113 ? 4.387 -5.538 -10.601 1.00 94.56 113 LYS A O 1
ATOM 950 N N . VAL A 1 114 ? 4.702 -6.336 -8.518 1.00 95.19 114 VAL A N 1
ATOM 951 C CA . VAL A 1 114 ? 5.010 -5.027 -7.906 1.00 95.19 114 VAL A CA 1
ATOM 952 C C . VAL A 1 114 ? 6.234 -4.396 -8.568 1.00 95.19 114 VAL A C 1
ATOM 954 O O . VAL A 1 114 ? 6.176 -3.241 -8.977 1.00 95.19 114 VAL A O 1
ATOM 957 N N . ALA A 1 115 ? 7.333 -5.144 -8.701 1.00 96.94 115 ALA A N 1
ATOM 958 C CA . ALA A 1 115 ? 8.567 -4.634 -9.294 1.00 96.94 115 ALA A CA 1
ATOM 959 C C . ALA A 1 115 ? 8.368 -4.200 -10.753 1.00 96.94 115 ALA A C 1
ATOM 961 O O . ALA A 1 115 ? 8.834 -3.136 -11.159 1.00 96.94 115 ALA A O 1
ATOM 962 N N . LEU A 1 116 ? 7.651 -5.010 -11.531 1.00 95.19 116 LEU A N 1
ATOM 963 C CA . LEU A 1 116 ? 7.398 -4.749 -12.942 1.00 95.19 116 LEU A CA 1
ATOM 964 C C . LEU A 1 116 ? 6.460 -3.552 -13.152 1.00 95.19 116 LEU A C 1
ATOM 966 O O . LEU A 1 116 ? 6.721 -2.707 -14.006 1.00 95.19 116 LEU A O 1
ATOM 970 N N . THR A 1 117 ? 5.428 -3.431 -12.318 1.00 94.25 117 THR A N 1
ATOM 971 C CA . THR A 1 117 ? 4.502 -2.288 -12.321 1.00 94.25 117 THR A CA 1
ATOM 972 C C . THR A 1 117 ? 5.220 -0.998 -11.932 1.00 94.25 117 THR A C 1
ATOM 974 O O . THR A 1 117 ? 5.101 0.006 -12.634 1.00 94.25 117 THR A O 1
ATOM 9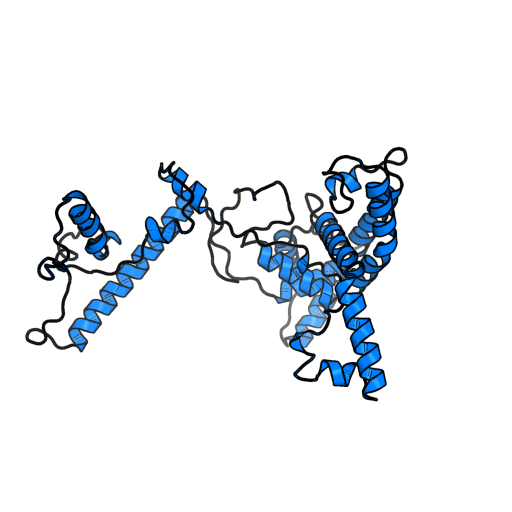77 N N . ALA A 1 118 ? 6.056 -1.039 -10.888 1.00 95.75 118 ALA A N 1
ATOM 978 C CA . ALA A 1 118 ? 6.875 0.102 -10.474 1.00 95.75 118 ALA A CA 1
ATOM 979 C C . ALA A 1 118 ? 7.808 0.567 -11.595 1.00 95.75 118 ALA A C 1
ATOM 981 O O . ALA A 1 118 ? 7.972 1.767 -11.822 1.00 95.75 118 ALA A O 1
ATOM 982 N N . LEU A 1 119 ? 8.404 -0.389 -12.311 1.00 95.81 119 LEU A N 1
ATOM 983 C CA . LEU A 1 119 ? 9.277 -0.114 -13.443 1.00 95.81 119 LEU A CA 1
ATOM 984 C C . LEU A 1 119 ? 8.504 0.481 -14.628 1.00 95.81 119 LEU A C 1
ATOM 986 O O . LEU A 1 119 ? 9.008 1.408 -15.257 1.00 95.81 119 LEU A O 1
ATOM 990 N N . SER A 1 120 ? 7.279 0.013 -14.890 1.00 94.19 120 SER A N 1
ATOM 991 C CA . SER A 1 120 ? 6.401 0.583 -15.918 1.00 94.19 120 SER A CA 1
ATOM 992 C C . SER A 1 120 ? 6.031 2.033 -15.617 1.00 94.19 120 SER A C 1
ATOM 994 O O . SER A 1 120 ? 6.176 2.887 -16.487 1.00 94.19 120 SER A O 1
ATOM 996 N N . PHE A 1 121 ? 5.604 2.340 -14.388 1.00 93.19 121 PHE A N 1
ATOM 997 C CA . PHE A 1 121 ? 5.266 3.718 -14.009 1.00 93.19 121 PHE A CA 1
ATOM 998 C C . PHE A 1 121 ? 6.475 4.639 -14.093 1.00 93.19 121 PHE A C 1
ATOM 1000 O O . PHE A 1 121 ? 6.385 5.728 -14.654 1.00 93.19 121 PHE A O 1
ATOM 1007 N N . TYR A 1 122 ? 7.630 4.173 -13.616 1.00 94.50 122 TYR A N 1
ATOM 1008 C CA . TYR A 1 122 ? 8.874 4.921 -13.743 1.00 94.50 122 TYR A CA 1
ATOM 1009 C C . TYR A 1 122 ? 9.251 5.176 -15.211 1.00 94.50 122 TYR A C 1
ATOM 1011 O O . TYR A 1 122 ? 9.652 6.280 -15.574 1.00 94.50 122 TYR A O 1
ATOM 1019 N N . TYR A 1 123 ? 9.089 4.175 -16.075 1.00 93.19 123 TYR A N 1
ATOM 1020 C CA . TYR A 1 123 ? 9.352 4.297 -17.505 1.00 93.19 123 TYR A CA 1
ATOM 1021 C C . TYR A 1 123 ? 8.438 5.319 -18.197 1.00 93.19 123 TYR A C 1
ATOM 1023 O O . TYR A 1 123 ? 8.913 6.139 -18.990 1.00 93.19 123 TYR A O 1
ATOM 1031 N N . ASP A 1 124 ? 7.144 5.307 -17.880 1.00 90.06 124 ASP A N 1
ATOM 1032 C CA . ASP A 1 124 ? 6.185 6.275 -18.415 1.00 90.06 124 ASP A CA 1
ATOM 1033 C C . ASP A 1 124 ? 6.475 7.698 -17.910 1.00 90.06 124 ASP A C 1
ATOM 1035 O O . ASP A 1 124 ? 6.482 8.646 -18.704 1.00 90.06 124 ASP A O 1
ATOM 1039 N N . ASP A 1 125 ? 6.843 7.849 -16.633 1.00 88.69 125 ASP A N 1
ATOM 1040 C CA . ASP A 1 125 ? 7.303 9.118 -16.052 1.00 88.69 125 ASP A CA 1
ATOM 1041 C C . ASP A 1 125 ? 8.544 9.671 -16.778 1.00 88.69 125 ASP A C 1
ATOM 1043 O O . ASP A 1 125 ? 8.640 10.875 -17.069 1.00 88.69 125 ASP A O 1
ATOM 1047 N N . CYS A 1 126 ? 9.497 8.800 -17.126 1.00 87.12 126 CYS A N 1
ATOM 1048 C CA . CYS A 1 126 ? 10.683 9.160 -17.906 1.00 87.12 126 CYS A CA 1
ATOM 1049 C C . CYS A 1 126 ? 10.338 9.629 -19.331 1.00 87.12 126 CYS A C 1
ATOM 1051 O O . CYS A 1 126 ? 11.074 10.437 -19.903 1.00 87.12 126 CYS A O 1
ATOM 1053 N N . LYS A 1 127 ? 9.213 9.181 -19.900 1.00 85.25 127 LYS A N 1
ATOM 1054 C CA . LYS A 1 127 ? 8.737 9.573 -21.237 1.00 85.25 127 LYS A CA 1
ATOM 1055 C C . LYS A 1 127 ? 7.868 10.832 -21.258 1.00 85.25 127 LYS A C 1
ATOM 1057 O O . LYS A 1 127 ? 7.582 11.334 -22.350 1.00 85.25 127 LYS A O 1
ATOM 1062 N N . GLU A 1 128 ? 7.436 11.359 -20.111 1.00 85.38 128 GLU A N 1
ATOM 1063 C CA . GLU A 1 128 ? 6.495 12.484 -20.057 1.00 85.38 128 GLU A CA 1
ATOM 1064 C C . GLU A 1 128 ? 7.085 13.776 -20.665 1.00 85.38 128 GLU A C 1
ATOM 1066 O O . GLU A 1 128 ? 7.726 14.605 -20.012 1.00 85.38 128 GLU A O 1
ATOM 1071 N N . SER A 1 129 ? 6.829 13.986 -21.958 1.00 81.44 129 SER A N 1
ATOM 1072 C CA . SER A 1 129 ? 7.401 15.104 -22.718 1.00 81.44 129 SER A CA 1
ATOM 1073 C C . SER A 1 129 ? 7.008 16.487 -22.183 1.00 81.44 129 SER A C 1
ATOM 1075 O O . SER A 1 129 ? 7.787 17.433 -22.307 1.00 81.44 129 SER A O 1
ATOM 1077 N N . ASN A 1 130 ? 5.833 16.627 -21.561 1.00 81.06 130 ASN A N 1
ATOM 1078 C CA . ASN A 1 130 ? 5.365 17.896 -20.999 1.00 81.06 130 ASN A CA 1
ATOM 1079 C C . ASN A 1 130 ? 6.164 18.297 -19.754 1.00 81.06 130 ASN A C 1
ATOM 1081 O O . ASN A 1 130 ? 6.543 19.458 -19.611 1.00 81.06 130 ASN A O 1
ATOM 1085 N N . ARG A 1 131 ? 6.483 17.351 -18.870 1.00 84.88 131 ARG A N 1
ATOM 1086 C CA . ARG A 1 131 ? 7.390 17.560 -17.733 1.00 84.88 131 ARG A CA 1
ATOM 1087 C C . ARG A 1 131 ? 8.794 17.943 -18.181 1.00 84.88 131 ARG A C 1
ATOM 1089 O O . ARG A 1 131 ? 9.339 18.923 -17.674 1.00 84.88 131 ARG A O 1
ATOM 1096 N N . ILE A 1 132 ? 9.337 17.254 -19.189 1.00 84.50 132 ILE A N 1
ATOM 1097 C CA . ILE A 1 132 ? 10.647 17.581 -19.778 1.00 84.50 132 ILE A CA 1
ATOM 1098 C C . ILE A 1 132 ? 10.652 19.012 -20.340 1.00 84.50 132 ILE A C 1
ATOM 1100 O O . ILE A 1 132 ? 11.581 19.777 -20.067 1.00 84.50 132 ILE A O 1
ATOM 1104 N N . LYS A 1 133 ? 9.600 19.406 -21.073 1.00 87.19 133 LYS A N 1
ATOM 1105 C CA . LYS A 1 133 ? 9.432 20.775 -21.591 1.00 87.19 133 LYS A CA 1
ATOM 1106 C C . LYS A 1 133 ? 9.376 21.808 -20.463 1.00 87.19 133 LYS A C 1
ATOM 1108 O O . LYS A 1 133 ? 10.159 22.753 -20.489 1.00 87.19 133 LYS A O 1
ATOM 1113 N N . ARG A 1 134 ? 8.545 21.588 -19.436 1.00 89.25 134 ARG A N 1
ATOM 1114 C CA . ARG A 1 134 ? 8.439 22.477 -18.262 1.00 89.25 134 ARG A CA 1
ATOM 1115 C C . ARG A 1 134 ? 9.783 22.654 -17.548 1.00 89.25 134 ARG A C 1
ATOM 1117 O O . ARG A 1 134 ? 10.194 23.778 -17.270 1.00 89.25 134 ARG A O 1
ATOM 1124 N N . LEU A 1 135 ? 10.528 21.568 -17.317 1.00 89.06 135 LEU A N 1
ATOM 1125 C CA . LEU A 1 135 ? 11.869 21.638 -16.721 1.00 89.06 135 LEU A CA 1
ATOM 1126 C C . LEU A 1 135 ? 12.857 22.428 -17.592 1.00 89.06 135 LEU A C 1
ATOM 1128 O O . LEU A 1 135 ? 13.676 23.187 -17.066 1.00 89.06 135 LEU A O 1
ATOM 1132 N N . ALA A 1 136 ? 12.802 22.267 -18.916 1.00 90.50 136 ALA A N 1
ATOM 1133 C CA . ALA A 1 136 ? 13.635 23.031 -19.842 1.00 90.50 136 ALA A CA 1
ATOM 1134 C C . ALA A 1 136 ? 13.282 24.530 -19.825 1.00 90.50 136 ALA A C 1
ATOM 1136 O O . ALA A 1 136 ? 14.179 25.373 -19.754 1.00 90.50 136 ALA A O 1
ATOM 1137 N N . GLU A 1 137 ? 11.993 24.870 -19.809 1.00 92.75 137 GLU A N 1
ATOM 1138 C CA . GLU A 1 137 ? 11.508 26.248 -19.680 1.00 92.75 137 GLU A CA 1
ATOM 1139 C C . GLU A 1 137 ? 11.971 26.886 -18.365 1.00 92.75 137 GLU A C 1
ATOM 1141 O O . GLU A 1 137 ? 12.486 28.007 -18.362 1.00 92.75 137 GLU A O 1
ATOM 1146 N N . TYR A 1 138 ? 11.890 26.155 -17.252 1.00 93.25 138 TYR A N 1
ATOM 1147 C CA . TYR A 1 138 ? 12.339 26.639 -15.946 1.00 93.25 138 TYR A CA 1
ATOM 1148 C C . TYR A 1 138 ? 13.856 26.835 -15.888 1.00 93.25 138 TYR A C 1
ATOM 1150 O O . TYR A 1 138 ? 14.319 27.821 -15.316 1.00 93.25 138 TYR A O 1
ATOM 1158 N N . LYS A 1 139 ? 14.647 25.978 -16.549 1.00 94.00 139 LYS A N 1
ATOM 1159 C CA . LYS A 1 139 ? 16.098 26.185 -16.725 1.00 94.00 139 LYS A CA 1
ATOM 1160 C C . LYS A 1 139 ? 16.401 27.484 -17.483 1.00 94.00 139 LYS A C 1
ATOM 1162 O O . LYS A 1 139 ? 17.310 28.225 -17.100 1.00 94.00 139 LYS A O 1
ATOM 1167 N N . VAL A 1 140 ? 15.638 27.787 -18.536 1.00 95.81 140 VAL A N 1
ATOM 1168 C CA . VAL A 1 140 ? 15.778 29.036 -19.306 1.00 95.81 140 VAL A CA 1
ATOM 1169 C C . VAL A 1 140 ? 15.392 30.250 -18.459 1.00 95.81 140 VAL A C 1
ATOM 1171 O O . VAL A 1 140 ? 16.117 31.249 -18.459 1.00 95.81 140 VAL A O 1
ATOM 1174 N N . LEU A 1 141 ? 14.296 30.163 -17.702 1.00 94.25 141 LEU A N 1
ATOM 1175 C CA . LEU A 1 141 ? 13.863 31.217 -16.782 1.00 94.25 141 LEU A CA 1
ATOM 1176 C C . LEU A 1 141 ? 14.896 31.466 -15.675 1.00 94.25 141 LEU A C 1
ATOM 1178 O O . LEU A 1 141 ? 15.254 32.620 -15.441 1.00 94.25 141 LEU A O 1
ATOM 1182 N N . ALA A 1 142 ? 15.447 30.414 -15.063 1.00 94.56 142 ALA A N 1
ATOM 1183 C CA . ALA A 1 142 ? 16.499 30.508 -14.044 1.00 94.56 142 ALA A CA 1
ATOM 1184 C C . ALA A 1 142 ? 17.696 31.306 -14.553 1.00 94.56 142 ALA A C 1
ATOM 1186 O O . ALA A 1 142 ? 18.135 32.276 -13.931 1.00 94.56 142 ALA A O 1
ATOM 1187 N N . LYS A 1 143 ? 18.152 30.958 -15.760 1.00 96.12 143 LYS A N 1
ATOM 1188 C CA . LYS A 1 143 ? 19.252 31.645 -16.434 1.00 96.12 143 LYS A CA 1
ATOM 1189 C C . LYS A 1 143 ? 18.913 33.103 -16.751 1.00 96.12 143 LYS A C 1
ATOM 1191 O O . LYS A 1 143 ? 19.750 33.975 -16.527 1.00 96.12 143 LYS A O 1
ATOM 1196 N N . ARG A 1 144 ? 17.698 33.384 -17.240 1.00 96.31 144 ARG A N 1
ATOM 1197 C CA . ARG A 1 144 ? 17.229 34.748 -17.553 1.00 96.31 144 ARG A CA 1
ATOM 1198 C C . ARG A 1 144 ? 17.208 35.640 -16.312 1.00 96.31 144 ARG A C 1
ATOM 1200 O O . ARG A 1 144 ? 17.618 36.793 -16.391 1.00 96.31 144 ARG A O 1
ATOM 1207 N N . HIS A 1 145 ? 16.759 35.101 -15.184 1.00 94.81 145 HIS A N 1
ATOM 1208 C CA . HIS A 1 145 ? 16.630 35.837 -13.928 1.00 94.81 145 HIS A CA 1
ATOM 1209 C C . HIS A 1 145 ? 17.883 35.780 -13.042 1.00 94.81 145 HIS A C 1
ATOM 1211 O O . HIS A 1 145 ? 17.891 36.396 -11.982 1.00 94.81 145 HIS A O 1
ATOM 1217 N N . LYS A 1 146 ? 18.952 35.094 -13.476 1.00 96.06 146 LYS A N 1
ATOM 1218 C CA . LYS A 1 146 ? 20.203 34.906 -12.716 1.00 96.06 146 LYS A CA 1
ATOM 1219 C C . LYS A 1 146 ? 19.975 34.323 -11.313 1.00 96.06 146 LYS A C 1
ATOM 1221 O O . LYS A 1 146 ? 20.668 34.680 -10.366 1.00 96.06 146 LYS A O 1
ATOM 1226 N N . VAL A 1 147 ? 19.012 33.413 -11.192 1.00 95.62 147 VAL A N 1
ATOM 1227 C CA . VAL A 1 147 ? 18.707 32.681 -9.956 1.00 95.62 147 VAL A CA 1
ATOM 1228 C C . VAL A 1 147 ? 18.961 31.191 -10.158 1.00 95.62 147 VAL A C 1
ATOM 1230 O O . VAL A 1 147 ? 18.980 30.703 -11.290 1.00 95.62 147 VAL A O 1
ATOM 1233 N N . SER A 1 148 ? 19.162 30.447 -9.071 1.00 94.94 148 SER A N 1
ATOM 1234 C CA . SER A 1 148 ? 19.220 28.988 -9.157 1.00 94.94 148 SER A CA 1
ATOM 1235 C C . SER A 1 148 ? 17.831 28.406 -9.452 1.00 94.94 148 SER A C 1
ATOM 1237 O O . SER A 1 148 ? 16.803 29.024 -9.161 1.00 94.94 148 SER A O 1
ATOM 1239 N N . LEU A 1 149 ? 17.792 27.188 -10.000 1.00 92.25 149 LEU A N 1
ATOM 1240 C CA . LEU A 1 149 ? 16.541 26.428 -10.133 1.00 92.25 149 LEU A CA 1
ATOM 1241 C C . LEU A 1 149 ? 15.842 26.251 -8.787 1.00 92.25 149 LEU A C 1
ATOM 1243 O O . LEU A 1 149 ? 14.624 26.330 -8.730 1.00 92.25 149 LEU A O 1
ATOM 1247 N N . GLU A 1 150 ? 16.607 26.067 -7.713 1.00 92.31 150 GLU A N 1
ATOM 1248 C CA . GLU A 1 150 ? 16.059 25.878 -6.372 1.00 92.31 150 GLU A CA 1
ATOM 1249 C C . GLU A 1 150 ? 15.371 27.148 -5.846 1.00 92.31 150 GLU A C 1
ATOM 1251 O O . GLU A 1 150 ? 14.316 27.077 -5.225 1.00 92.31 150 GLU A O 1
ATOM 1256 N N . VAL A 1 151 ? 15.905 28.334 -6.159 1.00 93.00 151 VAL A N 1
ATOM 1257 C CA . VAL A 1 151 ? 15.243 29.608 -5.829 1.00 93.00 151 VAL A CA 1
ATOM 1258 C C . VAL A 1 151 ? 13.935 29.766 -6.607 1.00 93.00 151 VAL A C 1
ATOM 1260 O O . VAL A 1 151 ? 12.939 30.213 -6.045 1.00 93.00 151 VAL A O 1
ATOM 1263 N N . LEU A 1 152 ? 13.905 29.366 -7.882 1.00 91.62 152 LEU A N 1
ATOM 1264 C CA . LEU A 1 152 ? 12.666 29.337 -8.665 1.00 91.62 152 LEU A CA 1
ATOM 1265 C C . LEU A 1 152 ? 11.654 28.345 -8.095 1.00 91.62 152 LEU A C 1
ATOM 1267 O O . LEU A 1 152 ? 10.498 28.716 -7.911 1.00 91.62 152 LEU A O 1
ATOM 1271 N N . ARG A 1 153 ? 12.092 27.126 -7.766 1.00 91.06 153 ARG A N 1
ATOM 1272 C CA . ARG A 1 153 ? 11.261 26.070 -7.176 1.00 91.06 153 ARG A CA 1
ATOM 1273 C C . ARG A 1 153 ? 10.569 26.519 -5.903 1.00 91.06 153 ARG A C 1
ATOM 1275 O O . ARG A 1 153 ? 9.389 26.248 -5.723 1.00 91.06 153 ARG A O 1
ATOM 1282 N N . ASN A 1 154 ? 11.296 27.230 -5.050 1.00 91.69 154 ASN A N 1
ATOM 1283 C CA . ASN A 1 154 ? 10.787 27.701 -3.766 1.00 91.69 154 ASN A CA 1
ATOM 1284 C C . ASN A 1 154 ? 9.970 28.997 -3.869 1.00 91.69 154 ASN A C 1
ATOM 1286 O O . ASN A 1 154 ? 9.459 29.483 -2.862 1.00 91.69 154 ASN A O 1
ATOM 1290 N N . SER A 1 155 ? 9.814 29.567 -5.066 1.00 90.88 155 SER A N 1
ATOM 1291 C CA . SER A 1 155 ? 8.943 30.724 -5.258 1.00 90.88 155 SER A CA 1
ATOM 1292 C C . SER A 1 155 ? 7.470 30.314 -5.294 1.00 90.88 155 SER A C 1
ATOM 1294 O O . SER A 1 155 ? 7.103 29.273 -5.838 1.00 90.88 155 SER A O 1
ATOM 1296 N N . GLU A 1 156 ? 6.605 31.178 -4.769 1.00 87.94 156 GLU A N 1
ATOM 1297 C CA . GLU A 1 156 ? 5.162 30.928 -4.663 1.00 87.94 156 GLU A CA 1
ATOM 1298 C C . GLU A 1 156 ? 4.494 30.626 -6.014 1.00 87.94 156 GLU A C 1
ATOM 1300 O O . GLU A 1 156 ? 3.561 29.828 -6.092 1.00 87.94 156 GLU A O 1
ATOM 1305 N N . ARG A 1 157 ? 5.004 31.232 -7.093 1.00 84.38 157 ARG A N 1
ATOM 1306 C CA . ARG A 1 157 ? 4.475 31.051 -8.446 1.00 84.38 157 ARG A CA 1
ATOM 1307 C C . ARG A 1 157 ? 4.772 29.665 -9.019 1.00 84.38 157 ARG A C 1
ATOM 1309 O O . ARG A 1 157 ? 3.917 29.113 -9.697 1.00 84.38 157 ARG A O 1
ATOM 1316 N N . PHE A 1 158 ? 5.973 29.133 -8.795 1.00 85.69 158 PHE A N 1
ATOM 1317 C CA . PHE A 1 158 ? 6.429 27.910 -9.465 1.00 85.69 158 PHE A CA 1
ATOM 1318 C C . PHE A 1 158 ? 6.392 26.674 -8.565 1.00 85.69 158 PHE A C 1
ATOM 1320 O O . PHE A 1 158 ? 6.416 25.567 -9.088 1.00 85.69 158 PHE A O 1
ATOM 1327 N N . SER A 1 159 ? 6.289 26.826 -7.242 1.00 86.31 159 SER A N 1
ATOM 1328 C CA . SER A 1 159 ? 6.262 25.692 -6.308 1.00 86.31 159 SER A CA 1
ATOM 1329 C C . SER A 1 159 ? 5.073 24.753 -6.533 1.00 86.31 159 SER A C 1
ATOM 1331 O O . SER A 1 159 ? 5.223 23.540 -6.416 1.00 86.31 159 SER A O 1
ATOM 1333 N N . LYS A 1 160 ? 3.907 25.299 -6.907 1.00 83.25 160 LYS A N 1
ATOM 1334 C CA . LYS A 1 160 ? 2.672 24.532 -7.162 1.00 83.25 160 LYS A CA 1
ATOM 1335 C C . LYS A 1 160 ? 2.658 23.821 -8.515 1.00 83.25 160 LYS A C 1
ATOM 1337 O O . LYS A 1 160 ? 1.994 22.804 -8.662 1.00 83.25 160 LYS A O 1
ATOM 1342 N N . GLU A 1 161 ? 3.375 24.364 -9.494 1.00 83.06 161 GLU A N 1
ATOM 1343 C CA . GLU A 1 161 ? 3.453 23.826 -10.859 1.00 83.06 161 GLU A CA 1
ATOM 1344 C C . GLU A 1 161 ? 4.766 23.079 -11.112 1.00 83.06 161 GLU A C 1
ATOM 1346 O O . GLU A 1 161 ? 5.025 22.642 -12.238 1.00 83.06 161 GLU A O 1
ATOM 1351 N N . TRP A 1 162 ? 5.607 22.940 -10.078 1.00 86.25 162 TRP A N 1
ATOM 1352 C CA . TRP A 1 162 ? 6.922 22.348 -10.229 1.00 86.25 162 TRP A CA 1
ATOM 1353 C C . TRP A 1 162 ? 6.790 20.900 -10.709 1.00 86.25 162 TRP A C 1
ATOM 1355 O O . TRP A 1 162 ? 6.106 20.105 -10.060 1.00 86.25 162 TRP A O 1
ATOM 1365 N N . PRO A 1 163 ? 7.450 20.539 -11.823 1.00 84.50 163 PRO A N 1
ATOM 1366 C CA . PRO A 1 163 ? 7.570 19.164 -12.272 1.00 84.50 163 PRO A CA 1
ATOM 1367 C C . PRO A 1 163 ? 7.951 18.242 -11.116 1.00 84.50 163 PRO A C 1
ATOM 1369 O O . PRO A 1 163 ? 8.925 18.503 -10.406 1.00 84.50 163 PRO A O 1
ATOM 1372 N N . TYR A 1 164 ? 7.199 17.163 -10.925 1.00 82.56 164 TYR A N 1
ATOM 1373 C CA . TYR A 1 164 ? 7.611 16.120 -9.996 1.00 82.56 164 TYR A CA 1
ATOM 1374 C C . TYR A 1 164 ? 8.915 15.469 -10.493 1.00 82.56 164 TYR A C 1
ATOM 1376 O O . TYR A 1 164 ? 9.237 15.514 -11.685 1.00 82.56 164 TYR A O 1
ATOM 1384 N N . ASN A 1 165 ? 9.691 14.901 -9.571 1.00 81.19 165 ASN A N 1
ATOM 1385 C CA . ASN A 1 165 ? 10.876 14.122 -9.928 1.00 81.19 165 ASN A CA 1
ATOM 1386 C C . ASN A 1 165 ? 10.442 12.713 -10.331 1.00 81.19 165 ASN A C 1
ATOM 1388 O O . ASN A 1 165 ? 9.586 12.142 -9.653 1.00 81.19 165 ASN A O 1
ATOM 1392 N N . GLU A 1 166 ? 11.060 12.146 -11.368 1.00 85.25 166 GLU A N 1
ATOM 1393 C CA . GLU A 1 166 ? 10.889 10.730 -11.689 1.00 85.25 166 GLU A CA 1
ATOM 1394 C C . GLU A 1 166 ? 11.332 9.907 -10.481 1.00 85.25 166 GLU A C 1
ATOM 1396 O O . GLU A 1 166 ? 12.485 9.990 -10.045 1.00 85.25 166 GLU A O 1
ATOM 1401 N N . LEU A 1 167 ? 10.411 9.135 -9.918 1.00 87.31 167 LEU A N 1
ATOM 1402 C CA . LEU A 1 167 ? 10.682 8.344 -8.732 1.00 87.31 167 LEU A CA 1
ATOM 1403 C C . LEU A 1 167 ? 10.067 6.968 -8.913 1.00 87.31 167 LEU A C 1
ATOM 1405 O O . LEU A 1 167 ? 8.846 6.822 -8.903 1.00 87.31 167 LEU A O 1
ATOM 1409 N N . LEU A 1 168 ? 10.927 5.959 -9.023 1.00 94.44 168 LEU A N 1
ATOM 1410 C CA . LEU A 1 168 ? 10.481 4.583 -8.907 1.00 94.44 168 LEU A CA 1
ATOM 1411 C C . LEU A 1 168 ? 10.014 4.349 -7.469 1.00 94.44 168 LEU A C 1
ATOM 1413 O O . LEU A 1 168 ? 10.765 4.586 -6.522 1.00 94.44 168 LEU A O 1
ATOM 1417 N N . SER A 1 169 ? 8.779 3.873 -7.318 1.00 95.88 169 SER A N 1
ATOM 1418 C CA . SER A 1 169 ? 8.200 3.540 -6.021 1.00 95.88 169 SER A CA 1
ATOM 1419 C C . SER A 1 169 ? 7.450 2.215 -6.090 1.00 95.88 169 SER A C 1
ATOM 1421 O O . SER A 1 169 ? 6.519 2.034 -6.876 1.00 95.88 169 SER A O 1
ATOM 1423 N N . LEU A 1 170 ? 7.862 1.289 -5.229 1.00 96.38 170 LEU A N 1
ATOM 1424 C CA . LEU A 1 170 ? 7.198 0.011 -5.020 1.00 96.38 170 LEU A CA 1
ATOM 1425 C C . LEU A 1 170 ? 5.837 0.229 -4.354 1.00 96.38 170 LEU A C 1
ATOM 1427 O O . LEU A 1 170 ? 4.851 -0.373 -4.767 1.00 96.38 170 LEU A O 1
ATOM 1431 N N . SER A 1 171 ? 5.770 1.107 -3.348 1.00 94.75 171 SER A N 1
ATOM 1432 C CA . SER A 1 171 ? 4.546 1.353 -2.573 1.00 94.75 171 SER A CA 1
ATOM 1433 C C . SER A 1 171 ? 3.412 1.932 -3.427 1.00 94.75 171 SER A C 1
ATOM 1435 O O . SER A 1 171 ? 2.259 1.554 -3.244 1.00 94.75 171 SER A O 1
ATOM 1437 N N . ARG A 1 172 ? 3.737 2.759 -4.431 1.00 92.19 172 ARG A N 1
ATOM 1438 C CA . ARG A 1 172 ? 2.777 3.300 -5.417 1.00 92.19 172 ARG A CA 1
ATOM 1439 C C . ARG A 1 172 ? 2.293 2.297 -6.467 1.00 92.19 172 ARG A C 1
ATOM 1441 O O . ARG A 1 172 ? 1.444 2.643 -7.279 1.00 92.19 172 ARG A O 1
ATOM 1448 N N . SER A 1 173 ? 2.847 1.088 -6.473 1.00 91.81 173 SER A N 1
ATOM 1449 C CA . SER A 1 173 ? 2.519 0.040 -7.450 1.00 91.81 173 SER A CA 1
ATOM 1450 C C . SER A 1 173 ? 1.482 -0.957 -6.937 1.00 91.81 173 SER A C 1
ATOM 1452 O O . SER A 1 173 ? 1.197 -1.952 -7.598 1.00 91.81 173 SER A O 1
ATOM 1454 N N . VAL A 1 174 ? 0.948 -0.708 -5.743 1.00 91.06 174 VAL A N 1
ATOM 1455 C CA . VAL A 1 174 ? -0.122 -1.485 -5.121 1.00 91.06 174 VAL A CA 1
ATOM 1456 C C . VAL A 1 174 ? -1.340 -0.585 -5.017 1.00 91.06 174 VAL A C 1
ATOM 1458 O O . VAL A 1 174 ? -1.227 0.577 -4.625 1.00 91.06 174 VAL A O 1
ATOM 1461 N N . PHE A 1 175 ? -2.501 -1.124 -5.357 1.00 85.44 175 PHE A N 1
ATOM 1462 C CA . PHE A 1 175 ? -3.739 -0.370 -5.434 1.00 85.44 175 PHE A CA 1
ATOM 1463 C C . PHE A 1 175 ? -4.695 -0.830 -4.345 1.00 85.44 175 PHE A C 1
ATOM 1465 O O . PHE A 1 175 ? -4.839 -2.024 -4.081 1.00 85.44 175 PHE A O 1
ATOM 1472 N N . PHE A 1 176 ? -5.323 0.141 -3.690 1.00 80.31 176 PHE A N 1
ATOM 1473 C CA . PHE A 1 176 ? -6.427 -0.148 -2.797 1.00 80.31 176 PHE A CA 1
ATOM 1474 C C . PHE A 1 176 ? -7.650 -0.403 -3.658 1.00 80.31 176 PHE A C 1
ATOM 1476 O O . PHE A 1 176 ? -8.051 0.477 -4.421 1.00 80.31 176 PHE A O 1
ATOM 1483 N N . GLU A 1 177 ? -8.220 -1.590 -3.528 1.00 72.38 177 GLU A N 1
ATOM 1484 C CA . GLU A 1 177 ? -9.575 -1.802 -3.990 1.00 72.38 177 GLU A CA 1
ATOM 1485 C C . GLU A 1 177 ? -10.496 -1.462 -2.836 1.00 72.38 177 GLU A C 1
ATOM 1487 O O . GLU A 1 177 ? -10.463 -2.097 -1.778 1.00 72.38 177 GLU A O 1
ATOM 1492 N N . ASP A 1 178 ? -11.266 -0.396 -3.028 1.00 62.19 178 ASP A N 1
ATOM 1493 C CA . ASP A 1 178 ? -12.378 -0.128 -2.141 1.00 62.19 178 ASP A CA 1
ATOM 1494 C C . ASP A 1 178 ? -13.389 -1.243 -2.397 1.00 62.19 178 ASP A C 1
ATOM 1496 O O . ASP A 1 178 ? -14.012 -1.276 -3.457 1.00 62.19 178 ASP A O 1
ATOM 1500 N N . GLU A 1 179 ? -13.472 -2.207 -1.476 1.00 58.69 179 GLU A N 1
ATOM 1501 C CA . GLU A 1 179 ? -14.506 -3.242 -1.466 1.00 58.69 179 GLU A CA 1
ATOM 1502 C C . GLU A 1 179 ? -15.872 -2.545 -1.296 1.00 58.69 179 GLU A C 1
ATOM 1504 O O . GLU A 1 179 ? -16.469 -2.595 -0.218 1.00 58.69 179 GLU A O 1
ATOM 1509 N N . SER A 1 180 ? -16.397 -1.865 -2.328 1.00 62.31 180 SER A N 1
ATOM 1510 C CA . SER A 1 180 ? -17.807 -1.467 -2.365 1.00 62.31 180 SER A CA 1
ATOM 1511 C C . SER A 1 180 ? -18.628 -2.712 -2.689 1.00 62.31 180 SER A C 1
ATOM 1513 O O . SER A 1 180 ? -19.200 -2.945 -3.751 1.00 62.31 180 SER A O 1
ATOM 1515 N N . ASP A 1 181 ? -18.685 -3.569 -1.682 1.00 74.19 181 ASP A N 1
ATOM 1516 C CA . ASP A 1 181 ? -19.406 -4.828 -1.693 1.00 74.19 181 ASP A CA 1
ATOM 1517 C C . ASP A 1 181 ? -20.926 -4.651 -1.724 1.00 74.19 181 ASP A C 1
ATOM 1519 O O . ASP A 1 181 ? -21.683 -5.621 -1.650 1.00 74.19 181 ASP A O 1
ATOM 1523 N N . ASP A 1 182 ? -21.385 -3.412 -1.859 1.00 79.31 182 ASP A N 1
ATOM 1524 C CA . ASP A 1 182 ? -22.774 -3.013 -1.855 1.00 79.31 182 ASP A CA 1
ATOM 1525 C C . ASP A 1 182 ? -23.597 -3.806 -2.869 1.00 79.31 182 ASP A C 1
ATOM 1527 O O . ASP A 1 182 ? -24.704 -4.230 -2.545 1.00 79.31 182 ASP A O 1
ATOM 1531 N N . ILE A 1 183 ? -23.068 -4.086 -4.066 1.00 77.62 183 ILE A N 1
ATOM 1532 C CA . ILE A 1 183 ? -23.765 -4.900 -5.080 1.00 77.62 183 ILE A CA 1
ATOM 1533 C C . ILE A 1 183 ? -24.118 -6.276 -4.519 1.00 77.62 183 ILE A C 1
ATOM 1535 O O . ILE A 1 183 ? -25.242 -6.762 -4.652 1.00 77.62 183 ILE A O 1
ATOM 1539 N N . GLU A 1 184 ? -23.156 -6.927 -3.892 1.00 79.81 184 GLU A N 1
ATOM 1540 C CA . GLU A 1 184 ? -23.334 -8.279 -3.406 1.00 79.81 184 GLU A CA 1
ATOM 1541 C C . GLU A 1 184 ? -24.066 -8.333 -2.061 1.00 79.81 184 GLU A C 1
ATOM 1543 O O . GLU A 1 184 ? -24.842 -9.258 -1.815 1.00 79.81 184 GLU A O 1
ATOM 1548 N N . LEU A 1 185 ? -23.879 -7.330 -1.201 1.00 85.12 185 LEU A N 1
ATOM 1549 C CA . LEU A 1 185 ? -24.706 -7.144 -0.013 1.00 85.12 185 LEU A CA 1
ATOM 1550 C C . LEU A 1 185 ? -26.177 -6.964 -0.415 1.00 85.12 185 LEU A C 1
ATOM 1552 O O . LEU A 1 185 ? -27.043 -7.628 0.157 1.00 85.12 185 LEU A O 1
ATOM 1556 N N . ASN A 1 186 ? -26.464 -6.184 -1.464 1.00 83.56 186 ASN A N 1
ATOM 1557 C CA . ASN A 1 186 ? -27.805 -6.055 -2.043 1.00 83.56 186 ASN A CA 1
ATOM 1558 C C . ASN A 1 186 ? -28.335 -7.402 -2.568 1.00 83.56 186 ASN A C 1
ATOM 1560 O O . ASN A 1 186 ? -29.461 -7.790 -2.239 1.00 83.56 186 ASN A O 1
ATOM 1564 N N . LYS A 1 187 ? -27.524 -8.175 -3.306 1.00 83.69 187 LYS A N 1
ATOM 1565 C CA . LYS A 1 187 ? -27.914 -9.529 -3.750 1.00 83.69 187 LYS A CA 1
ATOM 1566 C C . LYS A 1 187 ? -28.232 -10.454 -2.574 1.00 83.69 187 LYS A C 1
ATOM 1568 O O . LYS A 1 187 ? -29.192 -11.219 -2.648 1.00 83.69 187 LYS A O 1
ATOM 1573 N N . SER A 1 188 ? -27.479 -10.362 -1.476 1.00 86.06 188 SER A N 1
ATOM 1574 C CA . SER A 1 188 ? -27.657 -11.216 -0.290 1.00 86.06 188 SER A CA 1
ATOM 1575 C C . SER A 1 188 ? -29.006 -11.037 0.416 1.00 86.06 188 SER A C 1
ATOM 1577 O O . SER A 1 188 ? -29.421 -11.909 1.177 1.00 86.06 188 SER A O 1
ATOM 1579 N N . ILE A 1 189 ? -29.696 -9.920 0.165 1.00 86.38 189 ILE A N 1
ATOM 1580 C CA . ILE A 1 189 ? -31.045 -9.636 0.672 1.00 86.38 189 ILE A CA 1
ATOM 1581 C C . ILE A 1 189 ? -32.114 -9.720 -0.431 1.00 86.38 189 ILE A C 1
ATOM 1583 O O . ILE A 1 189 ? -33.238 -9.260 -0.246 1.00 86.38 189 ILE A O 1
ATOM 1587 N N . GLY A 1 190 ? -31.777 -10.304 -1.586 1.00 83.69 190 GLY A N 1
ATOM 1588 C CA . GLY A 1 190 ? -32.707 -10.526 -2.693 1.00 83.69 190 GLY A CA 1
ATOM 1589 C C . GLY A 1 190 ? -32.986 -9.297 -3.559 1.00 83.69 190 GLY A C 1
ATOM 1590 O O . GLY A 1 190 ? -33.960 -9.308 -4.310 1.00 83.69 190 GLY A O 1
ATOM 1591 N N . ARG A 1 191 ? -32.164 -8.241 -3.485 1.00 80.00 191 ARG A N 1
ATOM 1592 C CA . ARG A 1 191 ? -32.296 -7.079 -4.372 1.00 80.00 191 ARG A CA 1
ATOM 1593 C C . ARG A 1 191 ? -31.503 -7.288 -5.653 1.00 80.00 191 ARG A C 1
ATOM 1595 O O . ARG A 1 191 ? -30.284 -7.434 -5.629 1.00 80.00 191 ARG A O 1
ATOM 1602 N N . THR A 1 192 ? -32.212 -7.274 -6.775 1.00 69.31 192 THR A N 1
ATOM 1603 C CA . THR A 1 192 ? -31.650 -7.374 -8.131 1.00 69.31 192 THR A CA 1
ATOM 1604 C C . THR A 1 192 ? -31.481 -6.015 -8.812 1.00 69.31 192 THR A C 1
ATOM 1606 O O . THR A 1 192 ? -30.889 -5.921 -9.886 1.00 69.31 192 THR A O 1
ATOM 1609 N N . ASP A 1 193 ? -31.981 -4.956 -8.177 1.00 60.59 193 ASP A N 1
ATOM 1610 C CA . ASP A 1 193 ? -32.316 -3.698 -8.831 1.00 60.59 193 ASP A CA 1
ATOM 1611 C C . ASP A 1 193 ? -31.262 -2.630 -8.509 1.00 60.59 193 ASP A C 1
ATOM 1613 O O . ASP A 1 193 ? -31.496 -1.707 -7.731 1.00 60.59 193 ASP A O 1
ATOM 1617 N N . GLY A 1 194 ? -30.101 -2.745 -9.149 1.00 54.44 194 GLY A N 1
ATOM 1618 C CA . GLY A 1 194 ? -29.228 -1.603 -9.407 1.00 54.44 194 GLY A CA 1
ATOM 1619 C C . GLY A 1 194 ? -28.214 -1.224 -8.323 1.00 54.44 194 GLY A C 1
ATOM 1620 O O . GLY A 1 194 ? -28.492 -1.180 -7.128 1.00 54.44 194 GLY A O 1
ATOM 1621 N N . TYR A 1 195 ? -27.029 -0.893 -8.836 1.00 54.62 195 TYR A N 1
ATOM 1622 C CA . TYR A 1 195 ? -25.899 -0.187 -8.240 1.00 54.62 195 TYR A CA 1
ATOM 1623 C C . TYR A 1 195 ? -26.336 0.952 -7.314 1.00 54.62 195 TYR A C 1
ATOM 1625 O O . TYR A 1 195 ? -26.534 2.088 -7.747 1.00 54.62 195 TYR A O 1
ATOM 1633 N N . ARG A 1 196 ? -26.510 0.654 -6.031 1.00 59.19 196 ARG A N 1
ATOM 1634 C CA . ARG A 1 196 ? -26.479 1.683 -5.001 1.00 59.19 196 ARG A CA 1
ATOM 1635 C C . ARG A 1 196 ? -25.179 1.508 -4.258 1.00 59.19 196 ARG A C 1
ATOM 1637 O O . ARG A 1 196 ? -25.100 0.646 -3.387 1.00 59.19 196 ARG A O 1
ATOM 1644 N N . ASP A 1 197 ? -24.202 2.325 -4.623 1.00 65.50 197 ASP A N 1
ATOM 1645 C CA . ASP A 1 197 ? -23.135 2.669 -3.695 1.00 65.50 197 ASP A CA 1
ATOM 1646 C C . ASP A 1 197 ? -23.838 3.190 -2.428 1.00 65.50 197 ASP A C 1
ATOM 1648 O O . ASP A 1 197 ? -24.786 3.980 -2.537 1.00 65.50 197 ASP A O 1
ATOM 1652 N N . ASN A 1 198 ? -23.446 2.686 -1.257 1.00 76.44 198 ASN A N 1
ATOM 1653 C CA . ASN A 1 198 ? -23.991 2.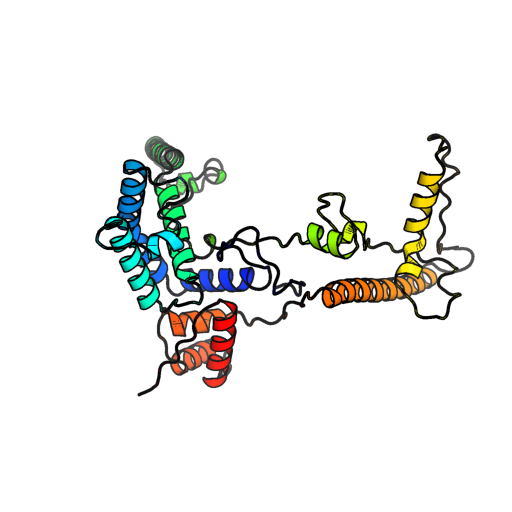964 0.079 1.00 76.44 198 ASN A CA 1
ATOM 1654 C C . ASN A 1 198 ? -25.063 1.978 0.608 1.00 76.44 198 ASN A C 1
ATOM 1656 O O . ASN A 1 198 ? -26.097 2.407 1.129 1.00 76.44 198 ASN A O 1
ATOM 1660 N N . PHE A 1 199 ? -24.831 0.658 0.571 1.00 84.88 199 PHE A N 1
ATOM 1661 C CA . PHE A 1 199 ? -25.770 -0.345 1.118 1.00 84.88 199 PHE A CA 1
ATOM 1662 C C . PHE A 1 199 ? -26.226 -0.019 2.550 1.00 84.88 199 PHE A C 1
ATOM 1664 O O . PHE A 1 199 ? -27.423 -0.013 2.838 1.00 84.88 199 PHE A O 1
ATOM 1671 N N . PHE A 1 200 ? -25.283 0.303 3.443 1.00 86.38 200 PHE A N 1
ATOM 1672 C CA . PHE A 1 200 ? -25.590 0.599 4.847 1.00 86.38 200 PHE A CA 1
ATOM 1673 C C . PHE A 1 200 ? -26.404 1.882 5.031 1.00 86.38 200 PHE A C 1
ATOM 1675 O O . PHE A 1 200 ? -27.222 1.933 5.941 1.00 86.38 200 PHE A O 1
ATOM 1682 N N . GLU A 1 201 ? -26.253 2.891 4.168 1.00 83.94 201 GLU A N 1
ATOM 1683 C CA . GLU A 1 201 ? -27.072 4.109 4.261 1.00 83.94 201 GLU A CA 1
ATOM 1684 C C . GLU A 1 201 ? -28.551 3.834 3.966 1.00 83.94 201 GLU A C 1
ATOM 1686 O O . GLU A 1 201 ? -29.419 4.522 4.501 1.00 83.94 201 GLU A O 1
ATOM 1691 N N . TYR A 1 202 ? -28.850 2.825 3.142 1.00 79.06 202 TYR A N 1
ATOM 1692 C CA . TYR A 1 202 ? -30.221 2.464 2.780 1.00 79.06 202 TYR A CA 1
ATOM 1693 C C . TYR A 1 202 ? -30.811 1.362 3.661 1.00 79.06 202 TYR A C 1
ATOM 1695 O O . TYR A 1 202 ? -31.950 1.492 4.108 1.00 79.06 202 TYR A O 1
ATOM 1703 N N . GLU A 1 203 ? -30.061 0.287 3.911 1.00 83.75 203 GLU A N 1
ATOM 1704 C CA . GLU A 1 203 ? -30.574 -0.892 4.624 1.00 83.75 203 GLU A CA 1
ATOM 1705 C C . GLU A 1 203 ? -30.435 -0.792 6.137 1.00 83.75 203 GLU A C 1
ATOM 1707 O O . GLU A 1 203 ? -31.235 -1.362 6.878 1.00 83.75 203 GLU A O 1
ATOM 1712 N N . TYR A 1 204 ? -29.437 -0.044 6.600 1.00 85.69 204 TYR A N 1
ATOM 1713 C CA . TYR A 1 204 ? -29.118 0.117 8.012 1.00 85.69 204 TYR A CA 1
ATOM 1714 C C . TYR A 1 204 ? -28.882 1.597 8.345 1.00 85.69 204 TYR A C 1
ATOM 1716 O O . TYR A 1 204 ? -27.831 1.930 8.886 1.00 85.69 204 TYR A O 1
ATOM 1724 N N . PRO A 1 205 ? -29.814 2.516 8.032 1.00 84.62 205 PRO A N 1
ATOM 1725 C CA . PRO A 1 205 ? -29.614 3.926 8.328 1.00 84.62 205 PRO A CA 1
ATOM 1726 C C . PRO A 1 205 ? -29.525 4.153 9.841 1.00 84.62 205 PRO A C 1
ATOM 1728 O O . PRO A 1 205 ? -30.269 3.559 10.622 1.00 84.62 205 PRO A O 1
ATOM 1731 N N . PHE A 1 206 ? -28.645 5.058 10.265 1.00 86.31 206 PHE A N 1
ATOM 1732 C CA . PHE A 1 206 ? -28.581 5.480 11.662 1.00 86.31 206 PHE A CA 1
ATOM 1733 C C . PHE A 1 206 ? -29.698 6.496 11.951 1.00 86.31 206 PHE A C 1
ATOM 1735 O O . PHE A 1 206 ? -29.598 7.666 11.577 1.00 86.31 206 PHE A O 1
ATOM 1742 N N . ILE A 1 207 ? -30.774 6.056 12.607 1.00 83.69 207 ILE A N 1
ATOM 1743 C CA . ILE A 1 207 ? -31.968 6.857 12.910 1.00 83.69 207 ILE A CA 1
ATOM 1744 C C . ILE A 1 207 ? -32.294 6.729 14.397 1.00 83.69 207 ILE A C 1
ATOM 1746 O O . ILE A 1 207 ? -32.694 5.673 14.872 1.00 83.69 207 ILE A O 1
ATOM 1750 N N . PHE A 1 208 ? -32.183 7.830 15.137 1.00 85.94 208 PHE A N 1
ATOM 1751 C CA . PHE A 1 208 ? -32.507 7.854 16.561 1.00 85.94 208 PHE A CA 1
ATOM 1752 C C . PHE A 1 208 ? -33.775 8.666 16.829 1.00 85.94 208 PHE A C 1
ATOM 1754 O O . PHE A 1 208 ? -33.752 9.894 16.899 1.00 85.94 208 PHE A O 1
ATOM 1761 N N . THR A 1 209 ? -34.892 7.957 16.964 1.00 81.31 209 THR A N 1
ATOM 1762 C CA . THR A 1 209 ? -36.240 8.509 17.161 1.00 81.31 209 THR A CA 1
ATOM 1763 C C . THR A 1 209 ? -36.966 7.724 18.259 1.00 81.31 209 THR A C 1
ATOM 1765 O O . THR A 1 209 ? -37.900 6.973 17.972 1.00 81.31 209 THR A O 1
ATOM 1768 N N . PRO A 1 210 ? -36.518 7.824 19.527 1.00 77.31 210 PRO A N 1
ATOM 1769 C CA . PRO A 1 210 ? -37.137 7.085 20.623 1.00 77.31 210 PRO A CA 1
ATOM 1770 C C . PRO A 1 210 ? -38.612 7.479 20.744 1.00 77.31 210 PRO A C 1
ATOM 1772 O O . PRO A 1 210 ? -38.942 8.665 20.690 1.00 77.31 210 PRO A O 1
ATOM 1775 N N . SER A 1 211 ? -39.502 6.504 20.920 1.00 70.56 211 SER A N 1
ATOM 1776 C CA . SER A 1 211 ? -40.938 6.742 21.083 1.00 70.56 211 SER A CA 1
ATOM 1777 C C . SER A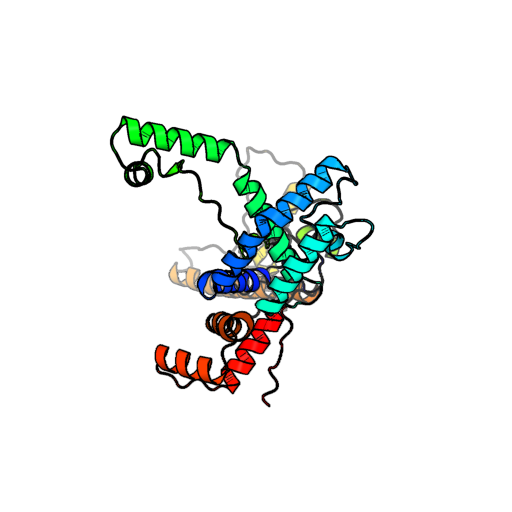 1 211 ? -41.396 6.365 22.492 1.00 70.56 211 SER A C 1
ATOM 1779 O O . SER A 1 211 ? -40.779 5.541 23.162 1.00 70.56 211 SER A O 1
ATOM 1781 N N . SER A 1 212 ? -42.529 6.910 22.939 1.00 60.00 212 SER A N 1
ATOM 1782 C CA . SER A 1 212 ? -43.160 6.488 24.198 1.00 60.00 212 SER A CA 1
ATOM 1783 C C . SER A 1 212 ? -43.589 5.012 24.200 1.00 60.00 212 SER A C 1
ATOM 1785 O O . SER A 1 212 ? -43.811 4.454 25.269 1.00 60.00 212 SER A O 1
ATOM 1787 N N . PHE A 1 213 ? -43.699 4.381 23.025 1.00 54.06 213 PHE A N 1
ATOM 1788 C CA . PHE A 1 213 ? -44.011 2.956 22.866 1.00 54.06 213 PHE A CA 1
ATOM 1789 C C . PHE A 1 213 ? -42.774 2.056 22.950 1.00 54.06 213 PHE A C 1
ATOM 1791 O O . PHE A 1 213 ? -42.918 0.863 23.184 1.00 54.06 213 PHE A O 1
ATOM 1798 N N . SER A 1 214 ? -41.566 2.620 22.845 1.00 53.03 214 SER A N 1
ATOM 1799 C CA . SER A 1 214 ? -40.299 1.883 22.959 1.00 53.03 214 SER A CA 1
ATOM 1800 C C . SER A 1 214 ? -40.078 1.273 24.359 1.00 53.03 214 SER A C 1
ATOM 1802 O O . SER A 1 214 ? -39.124 0.533 24.552 1.00 53.03 214 SER A O 1
ATOM 1804 N N . PHE A 1 215 ? -40.952 1.584 25.326 1.00 50.41 215 PHE A N 1
ATOM 1805 C CA . PHE A 1 215 ? -40.917 1.110 26.714 1.00 50.41 215 PHE A CA 1
ATOM 1806 C C . PHE A 1 215 ? -41.957 0.023 27.041 1.00 50.41 215 PHE A C 1
ATOM 1808 O O . PHE A 1 215 ? -42.005 -0.411 28.188 1.00 50.41 215 PHE A O 1
ATOM 1815 N N . LEU A 1 216 ? -42.838 -0.352 26.101 1.00 47.28 216 LEU A N 1
ATOM 1816 C CA . LEU A 1 216 ? -43.986 -1.233 26.385 1.00 47.28 216 LEU A CA 1
ATOM 1817 C C . LEU A 1 216 ? -43.799 -2.695 25.965 1.00 47.28 216 LEU A C 1
ATOM 1819 O O . LEU A 1 216 ? -44.537 -3.534 26.471 1.00 47.28 216 LEU A O 1
ATOM 1823 N N . ASP A 1 217 ? -42.814 -3.006 25.123 1.00 44.84 217 ASP A N 1
ATOM 1824 C CA . ASP A 1 217 ? -42.459 -4.390 24.809 1.00 44.84 217 ASP A CA 1
ATOM 1825 C C . ASP A 1 217 ? -41.158 -4.753 25.537 1.00 44.84 217 ASP A C 1
ATOM 1827 O O . ASP A 1 217 ? -40.063 -4.347 25.154 1.00 44.84 217 ASP A O 1
ATOM 1831 N N . GLU A 1 218 ? -41.299 -5.511 26.627 1.00 45.44 218 GLU A N 1
ATOM 1832 C CA . GLU A 1 218 ? -40.200 -6.135 27.380 1.00 45.44 218 GLU A CA 1
ATOM 1833 C C . GLU A 1 218 ? -39.563 -7.329 26.629 1.00 45.44 218 GLU A C 1
ATOM 1835 O O . GLU A 1 218 ? -38.648 -7.966 27.150 1.00 45.44 218 GLU A O 1
ATOM 1840 N N . GLU A 1 219 ? -39.993 -7.632 25.398 1.00 47.00 219 GLU A N 1
ATOM 1841 C CA . GLU A 1 219 ? -39.359 -8.648 24.551 1.00 47.00 219 GLU A CA 1
ATOM 1842 C C . GLU A 1 219 ? -38.214 -8.033 23.726 1.00 47.00 219 GLU A C 1
ATOM 1844 O O . GLU A 1 219 ? -38.412 -7.447 22.667 1.00 47.00 219 GLU A O 1
ATOM 1849 N N . GLU A 1 220 ? -37.006 -8.153 24.288 1.00 50.47 220 GLU A N 1
ATOM 1850 C CA . GLU A 1 220 ? -35.674 -7.970 23.688 1.00 50.47 220 GLU A CA 1
ATOM 1851 C C . GLU A 1 220 ? -35.508 -6.778 22.722 1.00 50.47 220 GLU A C 1
ATOM 1853 O O . GLU A 1 220 ? -35.721 -6.842 21.510 1.00 50.47 220 GLU A O 1
ATOM 1858 N N . GLY A 1 221 ? -35.023 -5.673 23.302 1.00 59.56 221 GLY A N 1
ATOM 1859 C CA . GLY A 1 221 ? -34.708 -4.408 22.645 1.00 59.56 221 GLY A CA 1
ATOM 1860 C C . GLY A 1 221 ? -33.870 -4.556 21.376 1.00 59.56 221 GLY A C 1
ATOM 1861 O O . GLY A 1 221 ? -32.648 -4.651 21.419 1.00 59.56 221 GLY A O 1
ATOM 1862 N N . SER A 1 222 ? -34.538 -4.493 20.229 1.00 69.06 222 SER A N 1
ATOM 1863 C CA . SER A 1 222 ? -33.901 -4.367 18.921 1.00 69.06 222 SER A CA 1
ATOM 1864 C C . SER A 1 222 ? -33.740 -2.893 18.537 1.00 69.06 222 SER A C 1
ATOM 1866 O O . SER A 1 222 ? -34.537 -2.041 18.942 1.00 69.06 222 SER A O 1
ATOM 1868 N N . ALA A 1 223 ? -32.747 -2.574 17.698 1.00 70.69 223 ALA A N 1
ATOM 1869 C CA . ALA A 1 223 ? -32.537 -1.215 17.180 1.00 70.69 223 ALA A CA 1
ATOM 1870 C C . ALA A 1 223 ? -33.797 -0.612 16.515 1.00 70.69 223 ALA A C 1
ATOM 1872 O O . ALA A 1 223 ? -34.011 0.596 16.595 1.00 70.69 223 ALA A O 1
ATOM 1873 N N . GLY A 1 224 ? -34.679 -1.446 15.942 1.00 68.44 224 GLY A N 1
ATOM 1874 C CA . GLY A 1 224 ? -35.922 -1.008 15.294 1.00 68.44 224 GLY A CA 1
ATOM 1875 C C . GLY A 1 224 ? -36.892 -0.260 16.219 1.00 68.44 224 GLY A C 1
ATOM 1876 O O . GLY A 1 224 ? -37.643 0.598 15.757 1.00 68.44 224 GLY A O 1
ATOM 1877 N N . THR A 1 225 ? -36.832 -0.497 17.534 1.00 72.62 225 THR A N 1
ATOM 1878 C CA . THR A 1 225 ? -37.637 0.231 18.540 1.00 72.62 225 THR A CA 1
ATOM 1879 C C . THR A 1 225 ? -37.326 1.732 18.605 1.00 72.62 225 THR A C 1
ATOM 1881 O O . THR A 1 225 ? -38.157 2.507 19.087 1.00 72.62 225 THR A O 1
ATOM 1884 N N . PHE A 1 226 ? -36.169 2.156 18.085 1.00 75.94 226 PHE A N 1
ATOM 1885 C CA . PHE A 1 226 ? -35.728 3.550 18.015 1.00 75.94 226 PHE A CA 1
ATOM 1886 C C . PHE A 1 226 ? -35.881 4.162 16.611 1.00 75.94 226 PHE A C 1
ATOM 1888 O O . PHE A 1 226 ? -35.684 5.363 16.456 1.00 75.94 226 PHE A O 1
ATOM 1895 N N . GLU A 1 227 ? -36.254 3.386 15.586 1.00 73.25 227 GLU A N 1
ATOM 1896 C CA . GLU A 1 227 ? -36.170 3.773 14.160 1.00 73.25 227 GLU A CA 1
ATOM 1897 C C . GLU A 1 227 ? -37.550 4.046 13.509 1.00 73.25 227 GLU A C 1
ATOM 1899 O O . GLU A 1 227 ? -37.702 4.024 12.284 1.00 73.25 227 GLU A O 1
ATOM 1904 N N . TRP A 1 228 ? -38.576 4.340 14.318 1.00 66.88 228 TRP A N 1
ATOM 1905 C CA . TRP A 1 228 ? -39.987 4.454 13.906 1.00 66.88 228 TRP A CA 1
ATOM 1906 C C . TRP A 1 228 ? -40.297 5.523 12.836 1.00 66.88 228 TRP A C 1
ATOM 1908 O O . TRP A 1 228 ? -41.322 5.431 12.158 1.00 66.88 228 TRP A O 1
ATOM 1918 N N . MET A 1 229 ? -39.439 6.528 12.622 1.00 57.62 229 MET A N 1
ATOM 1919 C CA . MET A 1 229 ? -39.657 7.516 11.550 1.00 57.62 229 MET A CA 1
ATOM 1920 C C . MET A 1 229 ? -39.528 6.931 10.127 1.00 57.62 229 MET A C 1
ATOM 1922 O O . MET A 1 229 ? -40.183 7.432 9.208 1.00 57.62 229 MET A O 1
ATOM 1926 N N . SER A 1 230 ? -38.739 5.869 9.926 1.00 54.25 230 SER A N 1
ATOM 1927 C CA . SER A 1 230 ? -38.511 5.258 8.600 1.00 54.25 230 SER A CA 1
ATOM 1928 C C . SER A 1 230 ? -39.770 4.569 8.041 1.00 54.25 230 SER A C 1
ATOM 1930 O O . SER A 1 230 ? -40.116 4.682 6.858 1.00 54.25 230 SER A O 1
ATOM 1932 N N . THR A 1 231 ? -40.544 3.926 8.915 1.00 52.88 231 THR A N 1
ATOM 1933 C CA . THR A 1 231 ? -41.792 3.229 8.571 1.00 52.88 231 THR A CA 1
ATOM 1934 C C . THR A 1 231 ? -42.927 4.178 8.177 1.00 52.88 231 THR A C 1
ATOM 1936 O O . THR A 1 231 ? -43.812 3.779 7.427 1.00 52.88 231 THR A O 1
ATOM 1939 N N . PHE A 1 232 ? -42.919 5.444 8.610 1.00 52.19 232 PHE A N 1
ATOM 1940 C CA . PHE A 1 232 ? -44.018 6.376 8.321 1.00 52.19 232 PHE A CA 1
ATOM 1941 C C . PHE A 1 232 ? -43.869 7.107 6.979 1.00 52.19 232 PHE A C 1
ATOM 1943 O O . PHE A 1 232 ? -44.851 7.264 6.253 1.00 52.19 232 PHE A O 1
ATOM 1950 N N . TYR A 1 233 ? -42.647 7.483 6.582 1.00 50.84 233 TYR A N 1
ATOM 1951 C CA . TYR A 1 233 ? -42.396 8.072 5.256 1.00 50.84 233 TYR A CA 1
ATOM 1952 C C . TYR A 1 233 ? -42.790 7.123 4.112 1.00 50.84 233 TYR A C 1
ATOM 1954 O O . TYR A 1 233 ? -43.361 7.553 3.107 1.00 50.84 233 TYR A O 1
ATOM 1962 N N . SER A 1 234 ? -42.567 5.817 4.280 1.00 52.62 234 SER A N 1
ATOM 1963 C CA . SER A 1 234 ? -43.010 4.797 3.320 1.00 52.62 234 SER A CA 1
ATOM 1964 C C . SER A 1 234 ? -44.540 4.627 3.278 1.00 52.62 234 SER A C 1
ATOM 1966 O O . SER A 1 234 ? -45.091 4.313 2.220 1.00 52.62 234 SER A O 1
ATOM 1968 N N . ILE A 1 235 ? -45.251 4.904 4.381 1.00 52.91 235 ILE A N 1
ATOM 1969 C CA . ILE A 1 235 ? -46.724 4.957 4.437 1.00 52.91 235 ILE A CA 1
ATOM 1970 C C . ILE A 1 235 ? -47.265 6.228 3.762 1.00 52.91 235 ILE A C 1
ATOM 1972 O O . ILE A 1 235 ? -48.247 6.148 3.020 1.00 52.91 235 ILE A O 1
ATOM 1976 N N . LEU A 1 236 ? -46.626 7.383 3.974 1.00 54.34 236 LEU A N 1
ATOM 1977 C CA . LEU A 1 236 ? -47.012 8.655 3.351 1.00 54.34 236 LEU A CA 1
ATOM 1978 C C . LEU A 1 236 ? -46.827 8.620 1.826 1.00 54.34 236 LEU A C 1
ATOM 1980 O O . LEU A 1 236 ? -47.750 8.983 1.096 1.00 54.34 236 LEU A O 1
ATOM 1984 N N . ASN A 1 237 ? -45.708 8.077 1.331 1.00 52.88 237 ASN A N 1
ATOM 1985 C CA . ASN A 1 237 ? -45.462 7.930 -0.110 1.00 52.88 237 ASN A CA 1
ATOM 1986 C C . ASN A 1 237 ? -46.440 6.961 -0.801 1.00 52.88 237 ASN A C 1
ATOM 1988 O O . ASN A 1 237 ? -46.763 7.149 -1.972 1.00 52.88 237 ASN A O 1
ATOM 1992 N N . LYS A 1 238 ? -46.973 5.952 -0.094 1.00 52.72 238 LYS A N 1
ATOM 1993 C CA . LYS A 1 238 ? -47.984 5.027 -0.646 1.00 52.72 238 LYS A CA 1
ATOM 1994 C C . LYS A 1 238 ? -49.372 5.650 -0.824 1.00 52.72 238 LYS A C 1
ATOM 1996 O O . LYS A 1 238 ? -50.180 5.087 -1.558 1.00 52.72 238 LYS A O 1
ATOM 2001 N N . LYS A 1 239 ? -49.679 6.774 -0.167 1.00 53.22 239 LYS A N 1
ATOM 2002 C CA . LYS A 1 239 ? -51.030 7.367 -0.183 1.00 53.22 239 LYS A CA 1
ATOM 2003 C C . LYS A 1 239 ? -51.276 8.418 -1.270 1.00 53.22 239 LYS A C 1
ATOM 2005 O O . LYS A 1 239 ? -52.406 8.883 -1.369 1.00 53.22 239 LYS A O 1
ATOM 2010 N N . GLY A 1 240 ? -50.289 8.744 -2.108 1.00 49.75 240 GLY A N 1
ATOM 2011 C CA . GLY A 1 240 ? -50.479 9.380 -3.425 1.00 49.75 240 GLY A CA 1
ATOM 2012 C C . GLY A 1 240 ? -51.148 10.764 -3.487 1.00 49.75 240 GLY A C 1
ATOM 2013 O O . GLY A 1 240 ? -51.248 11.316 -4.574 1.00 49.75 240 GLY A O 1
ATOM 2014 N N . ASN A 1 241 ? -51.578 11.347 -2.371 1.00 52.47 241 ASN A N 1
ATOM 2015 C CA . ASN A 1 241 ? -52.248 12.642 -2.318 1.00 52.47 241 ASN A CA 1
ATOM 2016 C C . ASN A 1 241 ? -51.580 13.493 -1.242 1.00 52.47 241 ASN A C 1
ATOM 2018 O O . ASN A 1 241 ? -51.937 13.402 -0.068 1.00 52.47 241 ASN A O 1
ATOM 2022 N N . TYR A 1 242 ? -50.592 14.292 -1.642 1.00 57.00 242 TYR A N 1
ATOM 2023 C CA . TYR A 1 242 ? -49.975 15.281 -0.768 1.00 57.00 242 TYR A CA 1
ATOM 2024 C C . TYR A 1 242 ? -50.085 16.657 -1.424 1.00 57.00 242 TYR A C 1
ATOM 2026 O O . TYR A 1 242 ? -49.541 16.876 -2.505 1.00 57.00 242 TYR A O 1
ATOM 2034 N N . ASP A 1 243 ? -50.811 17.570 -0.780 1.00 54.47 243 ASP A N 1
ATOM 2035 C CA . ASP A 1 243 ? -50.796 18.988 -1.132 1.00 54.47 243 ASP A CA 1
ATOM 2036 C C . ASP A 1 243 ? -49.550 19.614 -0.491 1.00 54.47 243 ASP A C 1
ATOM 2038 O O . ASP A 1 243 ? -49.404 19.647 0.732 1.00 54.47 243 ASP A O 1
ATOM 2042 N N . SER A 1 244 ? -48.613 20.074 -1.321 1.00 54.31 244 SER A N 1
ATOM 2043 C CA . SER A 1 244 ? -47.312 20.599 -0.891 1.00 54.31 244 SER A CA 1
ATOM 2044 C C . SER A 1 244 ? -47.395 21.881 -0.053 1.00 54.31 244 SER A C 1
ATOM 2046 O O . SER A 1 244 ? -46.373 22.328 0.466 1.00 54.31 244 SER A O 1
ATOM 2048 N N . ASN A 1 245 ? -48.580 22.487 0.073 1.00 55.41 245 ASN A N 1
ATOM 2049 C CA . ASN A 1 245 ? -48.781 23.729 0.817 1.00 55.41 245 ASN A CA 1
ATOM 2050 C C . ASN A 1 245 ? -49.277 23.536 2.258 1.00 55.41 245 ASN A C 1
ATOM 2052 O O . ASN A 1 245 ? -49.259 24.501 3.026 1.00 55.41 245 ASN A O 1
ATOM 2056 N N . ASP A 1 246 ? -49.668 22.323 2.659 1.00 51.44 246 ASP A N 1
ATOM 2057 C CA . ASP A 1 246 ? -50.161 22.078 4.014 1.00 51.44 246 ASP A CA 1
ATOM 2058 C C . ASP A 1 246 ? -49.036 21.611 4.957 1.00 51.44 246 ASP A C 1
ATOM 2060 O O . ASP A 1 246 ? -48.660 20.439 5.026 1.00 51.44 246 ASP A O 1
ATOM 2064 N N . LYS A 1 247 ? -48.473 22.559 5.718 1.00 48.56 247 LYS A N 1
ATOM 2065 C CA . LYS A 1 247 ? -47.457 22.284 6.752 1.00 48.56 247 LYS A CA 1
ATOM 2066 C C . LYS A 1 247 ? -48.015 21.514 7.962 1.00 48.56 247 LYS A C 1
ATOM 2068 O O . LYS A 1 247 ? -47.232 21.144 8.835 1.00 48.56 247 LYS A O 1
ATOM 2073 N N . SER A 1 248 ? -49.330 21.275 8.044 1.00 47.00 248 SER A N 1
ATOM 2074 C CA . SER A 1 248 ? -49.987 20.647 9.202 1.00 47.00 248 SER A CA 1
ATOM 2075 C C . SER A 1 248 ? -49.891 19.114 9.251 1.00 47.00 248 SER A C 1
ATOM 2077 O O . SER A 1 248 ? -50.292 18.503 10.240 1.00 47.00 248 SER A O 1
ATOM 2079 N N . HIS A 1 249 ? -49.315 18.476 8.227 1.00 46.34 249 HIS A N 1
ATOM 2080 C CA . HIS A 1 249 ? -49.275 17.013 8.110 1.00 46.34 249 HIS A CA 1
ATOM 2081 C C . HIS A 1 249 ? -47.945 16.351 8.494 1.00 46.34 249 HIS A C 1
ATOM 2083 O O . HIS A 1 249 ? -47.840 15.125 8.451 1.00 46.34 249 HIS A O 1
ATOM 2089 N N . LEU A 1 250 ? -46.951 17.114 8.960 1.00 48.69 250 LEU A N 1
ATOM 2090 C CA . LEU A 1 250 ? -45.764 16.533 9.591 1.00 48.69 250 LEU A CA 1
ATOM 2091 C C . LEU A 1 250 ? -46.125 16.092 11.015 1.00 48.69 250 LEU A C 1
ATOM 2093 O O . LEU A 1 250 ? -45.927 16.811 11.992 1.00 48.69 250 LEU A O 1
ATOM 2097 N N . THR A 1 251 ? -46.734 14.912 11.122 1.00 51.66 251 THR A N 1
ATOM 2098 C CA . THR A 1 251 ? -47.013 14.277 12.411 1.00 51.66 251 THR A CA 1
ATOM 2099 C C . THR A 1 251 ? -45.720 13.636 12.905 1.00 51.66 251 THR A C 1
ATOM 2101 O O . THR A 1 251 ? -45.294 12.603 12.394 1.00 51.66 251 THR A O 1
ATOM 2104 N N . TYR A 1 252 ? -45.060 14.279 13.866 1.00 53.50 252 TYR A N 1
ATOM 2105 C CA . TYR A 1 252 ? -43.868 13.736 14.512 1.00 53.50 252 TYR A CA 1
ATOM 2106 C C . TYR A 1 252 ? -44.291 12.830 15.669 1.00 53.50 252 TYR A C 1
ATOM 2108 O O . TYR A 1 252 ? -45.007 13.264 16.571 1.00 53.50 252 TYR A O 1
ATOM 2116 N N . PHE A 1 253 ? -43.837 11.580 15.649 1.00 58.62 253 PHE A N 1
ATOM 2117 C CA . PHE A 1 253 ? -43.989 10.643 16.759 1.00 58.62 253 PHE A CA 1
ATOM 2118 C C . PHE A 1 253 ? -42.629 10.472 17.429 1.00 58.62 253 PHE A C 1
ATOM 2120 O O . PHE A 1 253 ? -41.659 10.106 16.770 1.00 58.62 253 PHE A O 1
ATOM 2127 N N . GLY A 1 254 ? -42.549 10.764 18.726 1.00 68.75 254 GLY A N 1
ATOM 2128 C CA . GLY A 1 254 ? -41.302 10.648 19.470 1.00 68.75 254 GLY A CA 1
ATOM 2129 C C . GLY A 1 254 ? -41.388 11.198 20.886 1.00 68.75 254 GLY A C 1
ATOM 2130 O O . GLY A 1 254 ? -42.334 11.896 21.258 1.00 68.75 254 GLY A O 1
ATOM 2131 N N . THR A 1 255 ? -40.377 10.865 21.676 1.00 78.44 255 THR A N 1
ATOM 2132 C CA . THR A 1 255 ? -40.136 11.439 22.996 1.00 78.44 255 THR A CA 1
ATOM 2133 C C . THR A 1 255 ? -39.761 12.912 22.842 1.00 78.44 255 THR A C 1
ATOM 2135 O O . THR A 1 255 ? -38.863 13.258 22.076 1.00 78.44 255 THR A O 1
ATOM 2138 N N . ALA A 1 256 ? -40.449 13.788 23.571 1.00 83.88 256 ALA A N 1
ATOM 2139 C CA . ALA A 1 256 ? -40.228 15.229 23.543 1.00 83.88 256 ALA A CA 1
ATOM 2140 C C . ALA A 1 256 ? -40.094 15.773 24.965 1.00 83.88 256 ALA A C 1
ATOM 2142 O O . ALA A 1 256 ? -40.750 15.283 25.887 1.00 83.88 256 ALA A O 1
ATOM 2143 N N . TRP A 1 257 ? -39.267 16.803 25.126 1.00 90.38 257 TRP A N 1
ATOM 2144 C CA . TRP A 1 257 ? -39.133 17.492 26.400 1.00 90.38 257 TRP A CA 1
ATOM 2145 C C . TRP A 1 257 ? -40.351 18.385 26.646 1.00 90.38 257 TRP A C 1
ATOM 2147 O O . TRP A 1 257 ? -40.621 19.309 25.877 1.00 90.38 257 TRP A O 1
ATOM 2157 N N . ASP A 1 258 ?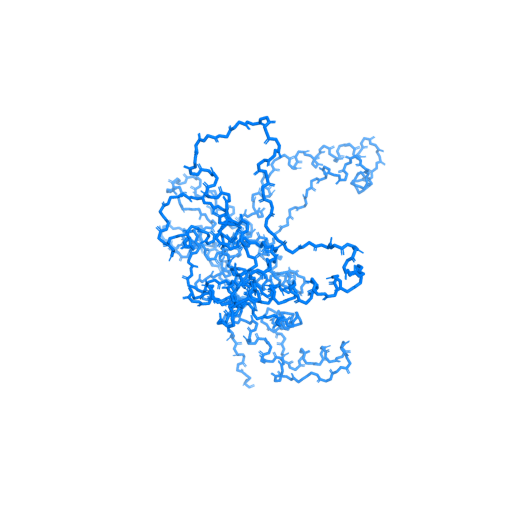 -41.080 18.122 27.731 1.00 89.62 258 ASP A N 1
ATOM 2158 C CA . ASP A 1 258 ? -42.104 19.032 28.244 1.00 89.62 258 ASP A CA 1
ATOM 2159 C C . ASP A 1 258 ? -41.535 19.776 29.467 1.00 89.62 258 ASP A C 1
ATOM 2161 O O . ASP A 1 258 ? -41.492 19.195 30.559 1.00 89.62 258 ASP A O 1
ATOM 2165 N N . PRO A 1 259 ? -41.134 21.059 29.338 1.00 90.75 259 PRO A N 1
ATOM 2166 C CA . PRO A 1 259 ? -40.542 21.828 30.438 1.00 90.75 259 PRO A CA 1
ATOM 2167 C C . PRO A 1 259 ? -41.494 22.024 31.625 1.00 90.75 259 PRO A C 1
ATOM 2169 O O . PRO A 1 259 ? -41.069 22.446 32.698 1.00 90.75 259 PRO A O 1
ATOM 2172 N N . ARG A 1 260 ? -42.791 21.729 31.458 1.00 93.62 260 ARG A N 1
ATOM 2173 C CA . ARG A 1 260 ? -43.779 21.765 32.547 1.00 93.62 260 ARG A CA 1
ATOM 2174 C C . ARG A 1 260 ? -43.751 20.499 33.404 1.00 93.62 260 ARG A C 1
ATOM 2176 O O . ARG A 1 260 ? -44.351 20.494 34.474 1.00 93.62 260 ARG A O 1
ATOM 2183 N N . LYS A 1 261 ? -43.131 19.420 32.916 1.00 91.00 261 LYS A N 1
ATOM 2184 C CA . LYS A 1 261 ? -43.135 18.092 33.548 1.00 91.00 261 LYS A CA 1
ATOM 2185 C C . LYS A 1 261 ? -41.766 17.671 34.068 1.00 91.00 261 LYS A C 1
ATOM 2187 O O . LYS A 1 261 ? -41.712 16.941 35.052 1.00 91.00 261 LYS A O 1
ATOM 2192 N N . GLU A 1 262 ? -40.677 18.112 33.442 1.00 94.19 262 GLU A N 1
ATOM 2193 C CA . GLU A 1 262 ? -39.320 17.782 33.886 1.00 94.19 262 GLU A CA 1
ATOM 2194 C C . GLU A 1 262 ? -38.289 18.859 33.522 1.00 94.19 262 GLU A C 1
ATOM 2196 O O . GLU A 1 262 ? -38.471 19.623 32.572 1.00 94.19 262 GLU A O 1
ATOM 2201 N N . SER A 1 263 ? -37.186 18.910 34.277 1.00 96.19 263 SER A N 1
ATOM 2202 C CA . SER A 1 263 ? -36.026 19.738 33.934 1.00 96.19 263 SER A CA 1
ATOM 2203 C C . SER A 1 263 ? -35.320 19.203 32.687 1.00 96.19 263 SER A C 1
ATOM 2205 O O . SER A 1 263 ? -35.408 18.015 32.369 1.00 96.19 263 SER A O 1
ATOM 2207 N N . TRP A 1 264 ? -34.582 20.081 32.004 1.00 95.50 264 TRP A N 1
ATOM 2208 C CA . TRP A 1 264 ? -33.751 19.692 30.865 1.00 95.50 264 TRP A CA 1
ATOM 2209 C C . TRP A 1 264 ? -32.750 18.593 31.238 1.00 95.50 264 TRP A C 1
ATOM 2211 O O . TRP A 1 264 ? -32.680 17.583 30.555 1.00 95.50 264 TRP A O 1
ATOM 2221 N N . GLU A 1 265 ? -32.052 18.740 32.366 1.00 95.44 265 GLU A N 1
ATOM 2222 C CA . GLU A 1 265 ? -31.028 17.792 32.836 1.00 95.44 265 GLU A CA 1
ATOM 2223 C C . GLU A 1 265 ? -31.577 16.365 33.006 1.00 95.44 265 GLU A C 1
ATOM 2225 O O . GLU A 1 265 ? -30.915 15.385 32.660 1.00 95.44 265 GLU A O 1
ATOM 2230 N N . ASN A 1 266 ? -32.814 16.234 33.502 1.00 90.69 266 ASN A N 1
ATOM 2231 C CA . ASN A 1 266 ? -33.471 14.937 33.666 1.00 90.69 266 ASN A CA 1
ATOM 2232 C C . ASN A 1 266 ? -33.884 14.330 32.321 1.00 90.69 266 ASN A C 1
ATOM 2234 O O . ASN A 1 266 ? -33.743 13.121 32.129 1.00 90.69 266 ASN A O 1
ATOM 2238 N N . PHE A 1 267 ? -34.394 15.150 31.402 1.00 91.31 267 PHE A N 1
ATOM 2239 C CA . PHE A 1 267 ? -34.730 14.713 30.050 1.00 91.31 267 PHE A CA 1
ATOM 2240 C C . PHE A 1 267 ? -33.477 14.280 29.278 1.00 91.31 267 PHE A C 1
ATOM 2242 O O . PHE A 1 267 ? -33.439 13.179 28.733 1.00 91.31 267 PHE A O 1
ATOM 2249 N N . GLU A 1 268 ? -32.435 15.108 29.291 1.00 93.25 268 GLU A N 1
ATOM 2250 C CA . GLU A 1 268 ? -31.146 14.866 28.640 1.00 93.25 268 GLU A CA 1
ATOM 2251 C C . GLU A 1 268 ? -30.504 13.575 29.151 1.00 93.25 268 GLU A C 1
ATOM 2253 O O . GLU A 1 268 ? -30.177 12.702 28.354 1.00 93.25 268 GLU A O 1
ATOM 2258 N N . SER A 1 269 ? -30.460 13.374 30.473 1.00 90.88 269 SER A N 1
ATOM 2259 C CA . SER A 1 269 ? -29.928 12.140 31.066 1.00 90.88 269 SER A CA 1
ATOM 2260 C C . SER A 1 269 ? -30.669 10.885 30.587 1.00 90.88 269 SER A C 1
ATOM 2262 O O . SER A 1 269 ? -30.050 9.847 30.352 1.00 90.88 269 SER A O 1
ATOM 2264 N N . LYS A 1 270 ? -31.998 10.955 30.420 1.00 88.25 270 LYS A N 1
ATOM 2265 C CA . LYS A 1 270 ? -32.786 9.840 29.865 1.00 88.25 270 LYS A CA 1
ATOM 2266 C C . LYS A 1 270 ? -32.457 9.610 28.391 1.00 88.25 270 LYS A C 1
ATOM 2268 O O . LYS A 1 270 ? -32.268 8.465 27.985 1.00 88.25 270 LYS A O 1
ATOM 2273 N N . ILE A 1 271 ? -32.383 10.679 27.599 1.00 89.75 271 ILE A N 1
ATOM 2274 C CA . ILE A 1 271 ? -32.049 10.607 26.174 1.00 89.75 271 ILE A CA 1
ATOM 2275 C C . ILE A 1 271 ? -30.643 10.040 25.961 1.00 89.75 271 ILE A C 1
ATOM 2277 O O . ILE A 1 271 ? -30.477 9.185 25.095 1.00 89.75 271 ILE A O 1
ATOM 2281 N N . ASP A 1 272 ? -29.660 10.423 26.772 1.00 90.56 272 ASP A N 1
ATOM 2282 C CA . ASP A 1 272 ? -28.288 9.917 26.685 1.00 90.56 272 ASP A CA 1
ATOM 2283 C C . ASP A 1 272 ? -28.204 8.408 26.928 1.00 90.56 272 ASP A C 1
ATOM 2285 O O . ASP A 1 272 ? -27.489 7.695 26.215 1.00 90.56 272 ASP A O 1
ATOM 2289 N N . VAL A 1 273 ? -28.963 7.897 27.903 1.00 88.12 273 VAL A N 1
ATOM 2290 C CA . VAL A 1 273 ? -29.060 6.453 28.170 1.00 88.12 273 VAL A CA 1
ATOM 2291 C C . VAL A 1 273 ? -29.649 5.724 26.962 1.00 88.12 273 VAL A C 1
ATOM 2293 O O . VAL A 1 273 ? -29.060 4.748 26.494 1.00 88.12 273 VAL A O 1
ATOM 2296 N N . LEU A 1 274 ? -30.758 6.228 26.415 1.00 86.31 274 LEU A N 1
ATOM 2297 C CA . LEU A 1 274 ? -31.411 5.653 25.235 1.00 86.31 274 LEU A CA 1
ATOM 2298 C C . LEU A 1 274 ? -30.506 5.704 24.000 1.00 86.31 274 LEU A C 1
ATOM 2300 O O . LEU A 1 274 ? -30.413 4.738 23.248 1.00 86.31 274 LEU A O 1
ATOM 2304 N N . PHE A 1 275 ? -29.797 6.812 23.798 1.00 89.44 275 PHE A N 1
ATOM 2305 C CA . PHE A 1 275 ? -28.883 6.975 22.676 1.00 89.44 275 PHE A CA 1
ATOM 2306 C C . PHE A 1 275 ? -27.683 6.036 22.786 1.00 89.44 275 PHE A C 1
ATOM 2308 O O . PHE A 1 275 ? -27.236 5.465 21.790 1.00 89.44 275 PHE A O 1
ATOM 2315 N N . LYS A 1 276 ? -27.154 5.840 24.000 1.00 90.00 276 LYS A N 1
ATOM 2316 C CA . LYS A 1 276 ? -26.094 4.863 24.250 1.00 90.00 276 LYS A CA 1
ATOM 2317 C C . LYS A 1 276 ? -26.557 3.447 23.904 1.00 90.00 276 LYS A C 1
ATOM 2319 O O . LYS A 1 276 ? -25.852 2.774 23.156 1.00 90.00 276 LYS A O 1
ATOM 2324 N N . GLN A 1 277 ? -27.732 3.045 24.385 1.00 87.00 277 GLN A N 1
ATOM 2325 C CA . GLN A 1 277 ? -28.324 1.741 24.074 1.00 87.00 277 GLN A CA 1
ATOM 2326 C C . GLN A 1 277 ? -28.540 1.568 22.566 1.00 87.00 277 GLN A C 1
ATOM 2328 O O . GLN A 1 277 ? -28.104 0.574 21.994 1.00 87.00 277 GLN A O 1
ATOM 2333 N N . TYR A 1 278 ? -29.127 2.564 21.895 1.00 88.31 278 TYR A N 1
ATOM 2334 C CA . TYR A 1 278 ? -29.335 2.521 20.448 1.00 88.31 278 TYR A CA 1
ATOM 2335 C C . TYR A 1 278 ? -28.023 2.345 19.676 1.00 88.31 278 TYR A C 1
ATOM 2337 O O . TYR A 1 278 ? -27.951 1.510 18.780 1.00 88.31 278 TYR A O 1
ATOM 2345 N N . LYS A 1 279 ? -26.959 3.076 20.037 1.00 92.38 279 LYS A N 1
ATOM 2346 C CA . LYS A 1 279 ? -25.642 2.919 19.396 1.00 92.38 279 LYS A CA 1
ATOM 2347 C C . LYS A 1 279 ? -25.082 1.507 19.540 1.00 92.38 279 LYS A C 1
ATOM 2349 O O . LYS A 1 279 ? -24.484 1.005 18.590 1.00 92.38 279 LYS A O 1
ATOM 2354 N N . GLU A 1 280 ? -25.224 0.902 20.718 1.00 90.12 280 GLU A N 1
ATOM 2355 C CA . GLU A 1 280 ? -24.771 -0.468 20.981 1.00 90.12 280 GLU A CA 1
ATOM 2356 C C . GLU A 1 280 ? -25.555 -1.459 20.110 1.00 90.12 280 GLU A C 1
ATOM 2358 O O . GLU A 1 280 ? -24.943 -2.184 19.329 1.00 90.12 280 GLU A O 1
ATOM 2363 N N . LEU A 1 281 ? -26.887 -1.375 20.109 1.00 88.62 281 LEU A N 1
ATOM 2364 C CA . LEU A 1 281 ? -27.762 -2.229 19.297 1.00 88.62 281 LEU A CA 1
ATOM 2365 C C . LEU A 1 281 ? -27.550 -2.052 17.788 1.00 88.62 281 LEU A C 1
ATOM 2367 O O . LEU A 1 281 ? -27.484 -3.027 17.041 1.00 88.62 281 LEU A O 1
ATOM 2371 N N . TYR A 1 282 ? -27.431 -0.808 17.320 1.00 90.44 282 TYR A N 1
ATOM 2372 C CA . TYR A 1 282 ? -27.147 -0.493 15.921 1.00 90.44 282 TYR A CA 1
ATOM 2373 C C . TYR A 1 282 ? -25.823 -1.122 15.482 1.00 90.44 282 TYR A C 1
ATOM 2375 O O . TYR A 1 282 ? -25.734 -1.730 14.410 1.00 90.44 282 TYR A O 1
ATOM 2383 N N . ARG A 1 283 ? -24.791 -0.993 16.326 1.00 91.44 283 ARG A N 1
ATOM 2384 C CA . ARG A 1 283 ? -23.478 -1.577 16.074 1.00 91.44 283 ARG A CA 1
ATOM 2385 C C . ARG A 1 283 ? -23.555 -3.098 16.047 1.00 91.44 283 ARG A C 1
ATOM 2387 O O . ARG A 1 283 ? -23.057 -3.684 15.096 1.00 91.44 283 ARG A O 1
ATOM 2394 N N . GLU A 1 284 ? -24.175 -3.719 17.044 1.00 90.69 284 GLU A N 1
ATOM 2395 C CA . GLU A 1 284 ? -24.326 -5.174 17.130 1.00 90.69 284 GLU A CA 1
ATOM 2396 C C . GLU A 1 284 ? -25.072 -5.737 15.921 1.00 90.69 284 GLU A C 1
ATOM 2398 O O . GLU A 1 284 ? -24.570 -6.657 15.283 1.00 90.69 284 GLU A O 1
ATOM 2403 N N . ARG A 1 285 ? -26.199 -5.129 15.529 1.00 89.88 285 ARG A N 1
ATOM 2404 C CA . ARG A 1 285 ? -26.960 -5.514 14.330 1.00 89.88 285 ARG A CA 1
ATOM 2405 C C . ARG A 1 285 ? -26.110 -5.433 13.061 1.00 89.88 285 ARG A C 1
ATOM 2407 O O . ARG A 1 285 ? -26.139 -6.350 12.245 1.00 89.88 285 ARG A O 1
ATOM 2414 N N . SER A 1 286 ? -25.355 -4.347 12.893 1.00 91.38 286 SER A N 1
ATOM 2415 C CA . SER A 1 286 ? -24.519 -4.132 11.704 1.00 91.38 286 SER A CA 1
ATOM 2416 C C . SER A 1 286 ? -23.326 -5.096 11.662 1.00 91.38 286 SER A C 1
ATOM 2418 O O . SER A 1 286 ? -23.037 -5.686 10.623 1.00 91.38 286 SER A O 1
ATOM 2420 N N . GLU A 1 287 ? -22.646 -5.292 12.799 1.00 91.75 287 GLU A N 1
ATOM 2421 C CA . GLU A 1 287 ? -21.526 -6.233 12.931 1.00 91.75 287 GLU A CA 1
ATOM 2422 C C . GLU A 1 287 ? -21.998 -7.690 12.745 1.00 91.75 287 GLU A C 1
ATOM 2424 O O . GLU A 1 287 ? -21.312 -8.466 12.079 1.00 91.75 287 GLU A O 1
ATOM 2429 N N . ALA A 1 288 ? -23.173 -8.054 13.272 1.00 90.94 288 ALA A N 1
ATOM 2430 C CA . ALA A 1 288 ? -23.775 -9.377 13.105 1.00 90.94 288 ALA A CA 1
ATOM 2431 C C . ALA A 1 288 ? -24.156 -9.654 11.645 1.00 90.94 288 ALA A C 1
ATOM 2433 O O . ALA A 1 288 ? -23.786 -10.696 11.110 1.00 90.94 288 ALA A O 1
ATOM 2434 N N . PHE A 1 289 ? -24.803 -8.696 10.971 1.00 91.62 289 PHE A N 1
ATOM 2435 C CA . PHE A 1 289 ? -25.176 -8.819 9.559 1.00 91.62 289 PHE A CA 1
ATOM 2436 C C . PHE A 1 289 ? -23.974 -9.132 8.656 1.00 91.62 289 PHE A C 1
ATOM 2438 O O . PHE A 1 289 ? -24.060 -9.989 7.769 1.00 91.62 289 PHE A O 1
ATOM 2445 N N . LEU A 1 290 ? -22.850 -8.447 8.894 1.00 90.94 290 LEU A N 1
ATOM 2446 C CA . LEU A 1 290 ? -21.588 -8.684 8.194 1.00 90.94 290 LEU A CA 1
ATOM 2447 C C . LEU A 1 290 ? -20.993 -10.052 8.554 1.00 90.94 290 LEU A C 1
ATOM 2449 O O . LEU A 1 290 ? -20.603 -10.806 7.663 1.00 90.94 290 LEU A O 1
ATOM 2453 N N . ALA A 1 291 ? -20.953 -10.407 9.840 1.00 90.38 291 ALA A N 1
ATOM 2454 C CA . ALA A 1 291 ? -20.415 -11.690 10.291 1.00 90.38 291 ALA A CA 1
ATOM 2455 C C . ALA A 1 291 ? -21.178 -12.893 9.700 1.00 90.38 291 ALA A C 1
ATOM 2457 O O . ALA A 1 291 ? -20.552 -13.852 9.249 1.00 90.38 291 ALA A O 1
ATOM 2458 N N . GLU A 1 292 ? -22.511 -12.823 9.623 1.00 90.88 292 GLU A N 1
ATOM 2459 C CA . GLU A 1 292 ? -23.368 -13.833 8.976 1.00 90.88 292 GLU A CA 1
ATOM 2460 C C . GLU A 1 292 ? -23.042 -14.040 7.491 1.00 90.88 292 GLU A C 1
ATOM 2462 O O . GLU A 1 292 ? -23.285 -15.112 6.938 1.00 90.88 292 GLU A O 1
ATOM 2467 N N . ARG A 1 293 ? -22.472 -13.020 6.843 1.00 89.44 293 ARG A N 1
ATOM 2468 C CA . ARG A 1 293 ? -22.082 -13.024 5.426 1.00 89.44 293 ARG A CA 1
ATOM 2469 C C . ARG A 1 293 ? -20.598 -13.293 5.219 1.00 89.44 293 ARG A C 1
ATOM 2471 O O . ARG A 1 293 ? -20.101 -13.093 4.121 1.00 89.44 293 ARG A O 1
ATOM 2478 N N . GLY A 1 294 ? -19.893 -13.749 6.254 1.00 88.00 294 GLY A N 1
ATOM 2479 C CA . GLY A 1 294 ? -18.494 -14.160 6.156 1.00 88.00 294 GLY A CA 1
ATOM 2480 C C . GLY A 1 294 ? -17.477 -13.025 6.267 1.00 88.00 294 GLY A C 1
ATOM 2481 O O . GLY A 1 294 ? -16.281 -13.283 6.132 1.00 88.00 294 GLY A O 1
ATOM 2482 N N . TYR A 1 295 ? -17.903 -11.791 6.554 1.00 87.94 295 TYR A N 1
ATOM 2483 C CA . TYR A 1 295 ? -16.968 -10.700 6.818 1.00 87.94 295 TYR A CA 1
ATOM 2484 C C . TYR A 1 295 ? -16.266 -10.904 8.155 1.00 87.94 295 TYR A C 1
ATOM 2486 O O . TYR A 1 295 ? -16.854 -11.336 9.149 1.00 87.94 295 TYR A O 1
ATOM 2494 N N . VAL A 1 296 ? -14.998 -10.517 8.199 1.00 85.81 296 VAL A N 1
ATOM 2495 C CA . VAL A 1 296 ? -14.151 -10.641 9.379 1.00 85.81 296 VAL A CA 1
ATOM 2496 C C . VAL A 1 296 ? -13.654 -9.264 9.785 1.00 85.81 296 VAL A C 1
ATOM 2498 O O . VAL A 1 296 ? -13.275 -8.442 8.954 1.00 85.81 296 VAL A O 1
ATOM 2501 N N . LYS A 1 297 ? -13.634 -9.008 11.094 1.00 83.56 297 LYS A N 1
ATOM 2502 C CA . LYS A 1 297 ? -13.072 -7.777 11.647 1.00 83.56 297 LYS A CA 1
ATOM 2503 C C . LYS A 1 297 ? -11.551 -7.784 11.534 1.00 83.56 297 LYS A C 1
ATOM 2505 O O . LYS A 1 297 ? -10.888 -8.717 11.999 1.00 83.56 297 LYS A O 1
ATOM 2510 N N . GLU A 1 298 ? -10.988 -6.715 10.986 1.00 73.25 298 GLU A N 1
ATOM 2511 C CA . GLU A 1 298 ? -9.549 -6.510 10.936 1.00 73.25 298 GLU A CA 1
ATOM 2512 C C . GLU A 1 298 ? -8.971 -6.449 12.359 1.00 73.25 298 GLU A C 1
ATOM 2514 O O . GLU A 1 298 ? -9.464 -5.748 13.251 1.00 73.25 298 GLU A O 1
ATOM 2519 N N . ARG A 1 299 ? -7.888 -7.197 12.598 1.00 68.44 299 ARG A N 1
ATOM 2520 C CA . ARG A 1 299 ? -7.213 -7.211 13.900 1.00 68.44 299 ARG A CA 1
ATOM 2521 C C . ARG A 1 299 ? -6.462 -5.892 14.111 1.00 68.44 299 ARG A C 1
ATOM 2523 O O . ARG A 1 299 ? -5.455 -5.626 13.462 1.00 68.44 299 ARG A O 1
ATOM 2530 N N . THR A 1 300 ? -6.882 -5.104 15.100 1.00 59.28 300 THR A N 1
ATOM 2531 C CA . THR A 1 300 ? -6.401 -3.734 15.384 1.00 59.28 300 THR A CA 1
ATOM 2532 C C . THR A 1 300 ? -4.979 -3.597 15.943 1.00 59.28 300 THR A C 1
ATOM 2534 O O . THR A 1 300 ? -4.579 -2.497 16.321 1.00 59.28 300 THR A O 1
ATOM 2537 N N . LYS A 1 301 ? -4.158 -4.651 15.986 1.00 54.38 301 LYS A N 1
ATOM 2538 C CA . LYS A 1 301 ? -2.770 -4.546 16.470 1.00 54.38 301 LYS A CA 1
ATOM 2539 C C . LYS A 1 301 ? -1.774 -5.049 15.439 1.00 54.38 301 LYS A C 1
ATOM 2541 O O . LYS A 1 301 ? -1.549 -6.248 15.303 1.00 54.38 301 LYS A O 1
ATOM 2546 N N . ARG A 1 302 ? -1.111 -4.093 14.791 1.00 62.56 302 ARG A N 1
ATOM 2547 C CA . ARG A 1 302 ? 0.147 -4.294 14.072 1.00 62.56 302 ARG A CA 1
ATOM 2548 C C . ARG A 1 302 ? 1.179 -3.389 14.732 1.00 62.56 302 ARG A C 1
ATOM 2550 O O . ARG A 1 302 ? 1.021 -2.171 14.716 1.00 62.56 302 ARG A O 1
ATOM 2557 N N . ASN A 1 303 ? 2.180 -3.978 15.378 1.00 81.56 303 ASN A N 1
ATOM 2558 C CA . ASN A 1 303 ? 3.326 -3.214 15.854 1.00 81.56 303 ASN A CA 1
ATOM 2559 C C . ASN A 1 303 ? 4.143 -2.818 14.619 1.00 81.56 303 ASN A C 1
ATOM 2561 O O . ASN A 1 303 ? 4.666 -3.691 13.926 1.00 81.56 303 ASN A O 1
ATOM 2565 N N . LEU A 1 304 ? 4.201 -1.518 14.326 1.00 87.88 304 LEU A N 1
ATOM 2566 C CA . LEU A 1 304 ? 4.865 -0.986 13.135 1.00 87.88 304 LEU A CA 1
ATOM 2567 C C . LEU A 1 304 ? 6.352 -1.371 13.079 1.00 87.88 304 LEU A C 1
ATOM 2569 O O . LEU A 1 304 ? 6.902 -1.546 11.993 1.00 87.88 304 LEU A O 1
ATOM 2573 N N . GLU A 1 305 ? 6.980 -1.598 14.234 1.00 92.00 305 GLU A N 1
ATOM 2574 C CA . GLU A 1 305 ? 8.373 -2.043 14.308 1.00 92.00 305 GLU A CA 1
ATOM 2575 C C . GLU A 1 305 ? 8.592 -3.419 13.670 1.00 92.00 305 GLU A C 1
ATOM 2577 O O . GLU A 1 305 ? 9.643 -3.656 13.077 1.00 92.00 305 GLU A O 1
ATOM 2582 N N . HIS A 1 306 ? 7.588 -4.306 13.680 1.00 93.56 306 HIS A N 1
ATOM 2583 C CA . HIS A 1 306 ? 7.735 -5.636 13.082 1.00 93.56 306 HIS A CA 1
ATOM 2584 C C . HIS A 1 306 ? 8.004 -5.575 11.569 1.00 93.56 306 HIS A C 1
ATOM 2586 O O . HIS A 1 306 ? 8.706 -6.435 11.037 1.00 93.56 306 HIS A O 1
ATOM 2592 N N . PHE A 1 307 ? 7.500 -4.548 10.876 1.00 94.69 307 PHE A N 1
ATOM 2593 C CA . PHE A 1 307 ? 7.779 -4.337 9.453 1.00 94.69 307 PHE A CA 1
ATOM 2594 C C . PHE A 1 307 ? 9.232 -3.940 9.221 1.00 94.69 307 PHE A C 1
ATOM 2596 O O . PHE A 1 307 ? 9.873 -4.469 8.315 1.00 94.69 307 PHE A O 1
ATOM 2603 N N . LYS A 1 308 ? 9.789 -3.074 10.074 1.00 96.25 308 LYS A N 1
ATOM 2604 C CA . LYS A 1 308 ? 11.210 -2.717 9.999 1.00 96.25 308 LYS A CA 1
ATOM 2605 C C . LYS A 1 308 ? 12.094 -3.922 10.299 1.00 96.25 308 LYS A C 1
ATOM 2607 O O . LYS A 1 308 ? 13.063 -4.164 9.581 1.00 96.25 308 LYS A O 1
ATOM 2612 N N . TRP A 1 309 ? 11.737 -4.723 11.308 1.00 96.19 309 TRP A N 1
ATOM 2613 C CA . TRP A 1 309 ? 12.434 -5.976 11.614 1.00 96.19 309 TRP A CA 1
ATOM 2614 C C . TRP A 1 309 ? 12.434 -6.925 10.414 1.00 96.19 309 TRP A C 1
ATOM 2616 O O . TRP A 1 309 ? 13.476 -7.492 10.083 1.00 96.19 309 TRP A O 1
ATOM 2626 N N . LEU A 1 310 ? 11.294 -7.056 9.726 1.00 96.12 310 LEU A N 1
ATOM 2627 C CA . LEU A 1 310 ? 11.176 -7.868 8.517 1.00 96.12 310 LEU A CA 1
ATOM 2628 C C . LEU A 1 310 ? 12.085 -7.352 7.392 1.00 96.12 310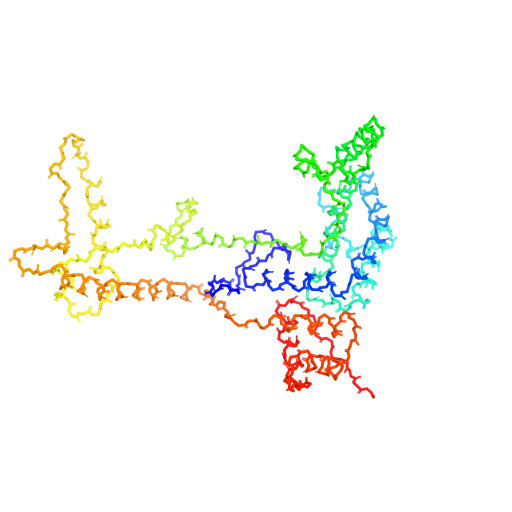 LEU A C 1
ATOM 2630 O O . LEU A 1 310 ? 12.778 -8.160 6.776 1.00 96.12 310 LEU A O 1
ATOM 2634 N N . VAL A 1 311 ? 12.159 -6.035 7.162 1.00 97.12 311 VAL A N 1
ATOM 2635 C CA . VAL A 1 311 ? 13.080 -5.452 6.166 1.00 97.12 311 VAL A CA 1
ATOM 2636 C C . VAL A 1 311 ? 14.541 -5.740 6.523 1.00 97.12 311 VAL A C 1
ATOM 2638 O O . VAL A 1 311 ? 15.283 -6.266 5.689 1.00 97.12 311 VAL A O 1
ATOM 2641 N N . HIS A 1 312 ? 14.960 -5.482 7.766 1.00 97.25 312 HIS A N 1
ATOM 2642 C CA . HIS A 1 312 ? 16.332 -5.765 8.198 1.00 97.25 312 HIS A CA 1
ATOM 2643 C C . HIS A 1 312 ? 16.693 -7.246 8.030 1.00 97.25 312 HIS A C 1
ATOM 2645 O O . HIS A 1 312 ? 17.782 -7.572 7.557 1.00 97.25 312 HIS A O 1
ATOM 2651 N N . TYR A 1 313 ? 15.783 -8.153 8.384 1.00 96.12 313 TYR A N 1
ATOM 2652 C CA . TYR A 1 313 ? 16.023 -9.592 8.305 1.00 96.12 313 TYR A CA 1
ATOM 2653 C C . TYR A 1 313 ? 16.044 -10.112 6.861 1.00 96.12 313 TYR A C 1
ATOM 2655 O O . TYR A 1 313 ? 17.009 -10.755 6.427 1.00 96.12 313 TYR A O 1
ATOM 2663 N N . GLN A 1 314 ? 14.978 -9.841 6.109 1.00 93.56 314 GLN A N 1
ATOM 2664 C CA . GLN A 1 314 ? 14.731 -10.447 4.805 1.00 93.56 314 GLN A CA 1
ATOM 2665 C C . GLN A 1 314 ? 15.553 -9.757 3.715 1.00 93.56 314 GLN A C 1
ATOM 2667 O O . GLN A 1 314 ? 16.339 -10.420 3.029 1.00 93.56 314 GLN A O 1
ATOM 2672 N N . VAL A 1 315 ? 15.441 -8.430 3.631 1.00 95.50 315 VAL A N 1
ATOM 2673 C CA . VAL A 1 315 ? 16.013 -7.608 2.557 1.00 95.50 315 VAL A CA 1
ATOM 2674 C C . VAL A 1 315 ? 17.486 -7.319 2.827 1.00 95.50 315 VAL A C 1
ATOM 2676 O O . VAL A 1 315 ? 18.337 -7.645 2.005 1.00 95.50 315 VAL A O 1
ATOM 2679 N N . GLN A 1 316 ? 17.820 -6.820 4.020 1.00 95.88 316 GLN A N 1
ATOM 2680 C CA . GLN A 1 316 ? 19.208 -6.467 4.366 1.00 95.88 316 GLN A CA 1
ATOM 2681 C C . GLN A 1 316 ? 20.016 -7.633 4.948 1.00 95.88 316 GLN A C 1
ATOM 2683 O O . GLN A 1 316 ? 21.231 -7.539 5.129 1.00 95.88 316 GLN A O 1
ATOM 2688 N N . GLY A 1 317 ? 19.362 -8.753 5.263 1.00 94.06 317 GLY A N 1
ATOM 2689 C CA . GLY A 1 317 ? 20.038 -9.972 5.689 1.00 94.06 317 GLY A CA 1
ATOM 2690 C C . GLY A 1 317 ? 20.594 -9.964 7.114 1.00 94.06 317 GLY A C 1
ATOM 2691 O O . GLY A 1 317 ? 21.436 -10.819 7.402 1.00 94.06 317 GLY A O 1
ATOM 2692 N N . TRP A 1 318 ? 20.144 -9.073 7.998 1.00 96.00 318 TRP A N 1
ATOM 2693 C CA . TRP A 1 318 ? 20.547 -9.053 9.408 1.00 96.00 318 TRP A CA 1
ATOM 2694 C C . TRP A 1 318 ? 20.165 -10.361 10.123 1.00 96.00 318 TRP A C 1
ATOM 2696 O O . TRP A 1 318 ? 19.242 -11.072 9.719 1.00 96.00 318 TRP A O 1
ATOM 2706 N N . SER A 1 319 ? 20.907 -10.717 11.175 1.00 95.00 319 SER A N 1
ATOM 2707 C CA . SER A 1 319 ? 20.537 -11.818 12.074 1.00 95.00 319 SER A CA 1
ATOM 2708 C C . SER A 1 319 ? 19.486 -11.359 13.087 1.00 95.00 319 SER A C 1
ATOM 2710 O O . SER A 1 319 ? 19.387 -10.165 13.369 1.00 95.00 319 SER A O 1
ATOM 2712 N N . LEU A 1 320 ? 18.734 -12.305 13.664 1.00 95.31 320 LEU A N 1
ATOM 2713 C CA . LEU A 1 320 ? 17.771 -12.011 14.735 1.00 95.31 320 LEU A CA 1
ATOM 2714 C C . LEU A 1 320 ? 18.458 -11.294 15.898 1.00 95.31 320 LEU A C 1
ATOM 2716 O O . LEU A 1 320 ? 18.020 -10.213 16.269 1.00 95.31 320 LEU A O 1
ATOM 2720 N N . ARG A 1 321 ? 19.602 -11.817 16.354 1.00 95.31 321 ARG A N 1
ATOM 2721 C CA . ARG A 1 321 ? 20.472 -11.165 17.338 1.00 95.31 321 ARG A CA 1
ATOM 2722 C C . ARG A 1 321 ? 20.795 -9.708 17.015 1.00 95.31 321 ARG A C 1
ATOM 2724 O O . ARG A 1 321 ? 20.593 -8.846 17.854 1.00 95.31 321 ARG A O 1
ATOM 2731 N N . LYS A 1 322 ? 21.241 -9.409 15.787 1.00 96.62 322 LYS A N 1
ATOM 2732 C CA . LYS A 1 322 ? 21.591 -8.033 15.398 1.00 96.62 322 LYS A CA 1
ATOM 2733 C C . LYS A 1 322 ? 20.381 -7.095 15.470 1.00 96.62 322 LYS A C 1
ATOM 2735 O O . LYS A 1 322 ? 20.530 -5.941 15.856 1.00 96.62 322 LYS A O 1
ATOM 2740 N N . ILE A 1 323 ? 19.198 -7.579 15.093 1.00 96.31 323 ILE A N 1
ATOM 2741 C CA . ILE A 1 323 ? 17.949 -6.815 15.216 1.00 96.31 323 ILE A CA 1
ATOM 2742 C C . ILE A 1 323 ? 17.595 -6.639 16.702 1.00 96.31 323 ILE A C 1
ATOM 2744 O O . ILE A 1 323 ? 17.273 -5.529 17.111 1.00 96.31 323 ILE A O 1
ATOM 2748 N N . SER A 1 324 ? 17.722 -7.696 17.511 1.00 95.06 324 SER A N 1
ATOM 2749 C CA . SER A 1 324 ? 17.527 -7.679 18.970 1.00 95.06 324 SER A CA 1
ATOM 2750 C C . SER A 1 324 ? 18.361 -6.603 19.633 1.00 95.06 324 SER A C 1
ATOM 2752 O O . SER A 1 324 ? 17.808 -5.729 20.296 1.00 95.06 324 SER A O 1
ATOM 2754 N N . ASP A 1 325 ? 19.670 -6.640 19.402 1.00 95.12 325 ASP A N 1
ATOM 2755 C CA . ASP A 1 325 ? 20.626 -5.724 20.011 1.00 95.12 325 ASP A CA 1
ATOM 2756 C C . ASP A 1 325 ? 20.306 -4.279 19.593 1.00 95.12 325 ASP A C 1
ATOM 2758 O O . ASP A 1 325 ? 20.147 -3.408 20.444 1.00 95.12 325 ASP A O 1
ATOM 2762 N N . HIS A 1 326 ? 20.093 -4.042 18.292 1.00 95.56 326 HIS A N 1
ATOM 2763 C CA . HIS A 1 326 ? 19.814 -2.708 17.755 1.00 95.56 326 HIS A CA 1
ATOM 2764 C C . HIS A 1 326 ? 18.529 -2.082 18.315 1.00 95.56 326 HIS A C 1
ATOM 2766 O O . HIS A 1 326 ? 18.530 -0.929 18.742 1.00 95.56 326 HIS A O 1
ATOM 2772 N N . TYR A 1 327 ? 17.419 -2.824 18.316 1.00 93.75 327 TYR A N 1
ATOM 2773 C CA . TYR A 1 327 ? 16.140 -2.281 18.778 1.00 93.75 327 TYR A CA 1
ATOM 2774 C C . TYR A 1 327 ? 16.038 -2.237 20.305 1.00 93.75 327 TYR A C 1
ATOM 2776 O O . TYR A 1 327 ? 15.343 -1.362 20.825 1.00 93.75 327 TYR A O 1
ATOM 2784 N N . SER A 1 328 ? 16.755 -3.103 21.028 1.00 91.88 328 SER A N 1
ATOM 2785 C CA . SER A 1 328 ? 16.853 -2.994 22.489 1.00 91.88 328 SER A CA 1
ATOM 2786 C C . SER A 1 328 ? 17.602 -1.728 22.905 1.00 91.88 328 SER A C 1
ATOM 2788 O O . SER A 1 328 ? 17.201 -1.044 23.842 1.00 91.88 328 SER A O 1
ATOM 2790 N N . GLU A 1 329 ? 18.648 -1.361 22.162 1.00 91.38 329 GLU A N 1
ATOM 2791 C CA . GLU A 1 329 ? 19.425 -0.142 22.406 1.00 91.38 329 GLU A CA 1
ATOM 2792 C C . GLU A 1 329 ? 18.610 1.134 22.127 1.00 91.38 329 GLU A C 1
ATOM 2794 O O . GLU A 1 329 ? 18.674 2.091 22.895 1.00 91.38 329 GLU A O 1
ATOM 2799 N N . ILE A 1 330 ? 17.784 1.137 21.072 1.00 90.12 330 ILE A N 1
ATOM 2800 C CA . ILE A 1 330 ? 16.916 2.278 20.724 1.00 90.12 330 ILE A CA 1
ATOM 2801 C C . ILE A 1 330 ? 15.775 2.466 21.730 1.00 90.12 330 ILE A C 1
ATOM 2803 O O . ILE A 1 330 ? 15.422 3.598 22.059 1.00 90.12 330 ILE A O 1
ATOM 2807 N N . THR A 1 331 ? 15.153 1.372 22.170 1.00 87.06 331 THR A N 1
ATOM 2808 C CA . THR A 1 331 ? 13.948 1.427 23.017 1.00 87.06 331 THR A CA 1
ATOM 2809 C C . THR A 1 331 ? 14.264 1.472 24.509 1.00 87.06 331 THR A C 1
ATOM 2811 O O . THR A 1 331 ? 13.420 1.902 25.291 1.00 87.06 331 THR A O 1
ATOM 2814 N N . GLY A 1 332 ? 15.466 1.048 24.912 1.00 86.56 332 GLY A N 1
ATOM 2815 C CA . GLY A 1 332 ? 15.841 0.881 26.316 1.00 86.56 332 GLY A CA 1
ATOM 2816 C C . GLY A 1 332 ? 15.234 -0.363 26.978 1.00 86.56 332 GLY A C 1
ATOM 2817 O O . GLY A 1 332 ? 15.464 -0.589 28.165 1.00 86.56 332 GLY A O 1
ATOM 2818 N N . GLU A 1 333 ? 14.484 -1.182 26.233 1.00 88.56 333 GLU A N 1
ATOM 2819 C CA . GLU A 1 333 ? 13.883 -2.432 26.701 1.00 88.56 333 GLU A CA 1
ATOM 2820 C C . GLU A 1 333 ? 14.599 -3.637 26.085 1.00 88.56 333 GLU A C 1
ATOM 2822 O O . GLU A 1 333 ? 14.965 -3.623 24.914 1.00 88.56 333 GLU A O 1
ATOM 2827 N N . VAL A 1 334 ? 14.781 -4.718 26.849 1.00 89.88 334 VAL A N 1
ATOM 2828 C CA . VAL A 1 334 ? 15.379 -5.949 26.312 1.00 89.88 334 VAL A CA 1
ATOM 2829 C C . VAL A 1 334 ? 14.351 -6.681 25.451 1.00 89.88 334 VAL A C 1
ATOM 2831 O O . VAL A 1 334 ? 13.418 -7.298 25.964 1.00 89.88 334 VAL A O 1
ATOM 2834 N N . ILE A 1 335 ? 14.548 -6.652 24.135 1.00 91.25 335 ILE A N 1
ATOM 2835 C CA . ILE A 1 335 ? 13.737 -7.391 23.165 1.00 91.25 335 ILE A CA 1
ATOM 2836 C C . ILE A 1 335 ? 14.453 -8.704 22.851 1.00 91.25 335 ILE A C 1
ATOM 2838 O O . ILE A 1 335 ? 15.615 -8.694 22.451 1.00 91.25 335 ILE A O 1
ATOM 2842 N N . SER A 1 336 ? 13.772 -9.842 23.020 1.00 93.06 336 SER A N 1
ATOM 2843 C CA . SER A 1 336 ? 14.349 -11.165 22.747 1.00 93.06 336 SER A CA 1
ATOM 2844 C C . SER A 1 336 ? 14.294 -11.549 21.263 1.00 93.06 336 SER A C 1
ATOM 2846 O O . SER A 1 336 ? 13.361 -11.179 20.541 1.00 93.06 336 SER A O 1
ATOM 2848 N N . GLU A 1 337 ? 15.247 -12.379 20.826 1.00 94.06 337 GLU A N 1
ATOM 2849 C CA . GLU A 1 337 ? 15.290 -12.915 19.456 1.00 94.06 337 GLU A CA 1
ATOM 2850 C C . GLU A 1 337 ? 14.007 -13.679 19.090 1.00 94.06 337 GLU A C 1
ATOM 2852 O O . GLU A 1 337 ? 13.511 -13.552 17.970 1.00 94.06 337 GLU A O 1
ATOM 2857 N N . ASP A 1 338 ? 13.421 -14.408 20.047 1.00 92.88 338 ASP A N 1
ATOM 2858 C CA . ASP A 1 338 ? 12.158 -15.130 19.861 1.00 92.88 338 ASP A CA 1
ATOM 2859 C C . ASP A 1 338 ? 10.986 -14.185 19.586 1.00 92.88 338 ASP A C 1
ATOM 2861 O O . ASP A 1 338 ? 10.141 -14.471 18.731 1.00 92.88 338 ASP A O 1
ATOM 2865 N N . THR A 1 339 ? 10.933 -13.044 20.280 1.00 92.88 339 THR A N 1
ATOM 2866 C CA . THR A 1 339 ? 9.897 -12.024 20.066 1.00 92.88 339 THR A CA 1
ATOM 2867 C C . THR A 1 339 ? 10.003 -11.455 18.657 1.00 92.88 339 THR A C 1
ATOM 2869 O O . THR A 1 339 ? 9.001 -11.363 17.941 1.00 92.88 339 THR A O 1
ATOM 2872 N N . ILE A 1 340 ? 11.228 -11.146 18.229 1.00 93.38 340 ILE A N 1
ATOM 2873 C CA . ILE A 1 340 ? 11.508 -10.653 16.881 1.00 93.38 340 ILE A CA 1
ATOM 2874 C C . ILE A 1 340 ? 11.126 -11.698 15.842 1.00 93.38 340 ILE A C 1
ATOM 2876 O O . ILE A 1 340 ? 10.412 -11.378 14.896 1.00 93.38 340 ILE A O 1
ATOM 2880 N N . PHE A 1 341 ? 11.523 -12.955 16.033 1.00 93.62 341 PHE A N 1
ATOM 2881 C CA . PHE A 1 341 ? 11.195 -14.036 15.111 1.00 93.62 341 PHE A CA 1
ATOM 2882 C C . PHE A 1 341 ? 9.682 -14.191 14.914 1.00 93.62 341 PHE A C 1
ATOM 2884 O O . PHE A 1 341 ? 9.203 -14.233 13.779 1.00 93.62 341 PHE A O 1
ATOM 2891 N N . HIS A 1 342 ? 8.908 -14.215 16.003 1.00 91.75 342 HIS A N 1
ATOM 2892 C CA . HIS A 1 342 ? 7.449 -14.304 15.926 1.00 91.75 342 HIS A CA 1
ATOM 2893 C C . HIS A 1 342 ? 6.825 -13.068 15.265 1.00 91.75 342 HIS A C 1
ATOM 2895 O O . HIS A 1 342 ? 5.874 -13.207 14.490 1.00 91.75 342 HIS A O 1
ATOM 2901 N N . GLY A 1 343 ? 7.352 -11.874 15.554 1.00 91.81 343 GLY A N 1
ATOM 2902 C CA . GLY A 1 343 ? 6.923 -10.624 14.930 1.00 91.81 343 GLY A CA 1
ATOM 2903 C C . GLY A 1 343 ? 7.161 -10.625 13.420 1.00 91.81 343 GLY A C 1
ATOM 2904 O O . GLY A 1 343 ? 6.235 -10.352 12.655 1.00 91.81 343 GLY A O 1
ATOM 2905 N N . ILE A 1 344 ? 8.363 -11.013 12.989 1.00 93.88 344 ILE A N 1
ATOM 2906 C CA . ILE A 1 344 ? 8.748 -11.108 11.577 1.00 93.88 344 ILE A CA 1
ATOM 2907 C C . ILE A 1 344 ? 7.888 -12.145 10.856 1.00 93.88 344 ILE A C 1
ATOM 2909 O O . ILE A 1 344 ? 7.317 -11.823 9.820 1.00 93.88 344 ILE A O 1
ATOM 2913 N N . LYS A 1 345 ? 7.740 -13.360 11.402 1.00 92.06 345 LYS A N 1
ATOM 2914 C CA . LYS A 1 345 ? 6.961 -14.432 10.762 1.00 92.06 345 LYS A CA 1
ATOM 2915 C C . LYS A 1 345 ? 5.510 -14.012 10.517 1.00 92.06 345 LYS A C 1
ATOM 2917 O O . LYS A 1 345 ? 5.022 -14.125 9.400 1.00 92.06 345 LYS A O 1
ATOM 2922 N N . LYS A 1 346 ? 4.844 -13.459 11.539 1.00 89.25 346 LYS A N 1
ATOM 2923 C CA . LYS A 1 346 ? 3.465 -12.953 11.408 1.00 89.25 346 LYS A CA 1
ATOM 2924 C C . LYS A 1 346 ? 3.352 -11.822 10.385 1.00 89.25 346 LYS A C 1
ATOM 2926 O O . LYS A 1 346 ? 2.338 -11.713 9.706 1.00 89.25 346 LYS A O 1
ATOM 2931 N N . THR A 1 347 ? 4.371 -10.969 10.306 1.00 91.25 347 THR A N 1
ATOM 2932 C CA . THR A 1 347 ? 4.383 -9.839 9.371 1.00 91.25 347 THR A CA 1
ATOM 2933 C C . THR A 1 347 ? 4.641 -10.305 7.943 1.00 91.25 347 THR A C 1
ATOM 2935 O O . THR A 1 347 ? 4.001 -9.790 7.039 1.00 91.25 347 THR A O 1
ATOM 2938 N N . ALA A 1 348 ? 5.503 -11.307 7.736 1.00 91.75 348 ALA A N 1
ATOM 2939 C CA . ALA A 1 348 ? 5.765 -11.901 6.426 1.00 91.75 348 ALA A CA 1
ATOM 2940 C C . ALA A 1 348 ? 4.487 -12.487 5.808 1.00 91.75 348 ALA A C 1
ATOM 2942 O O . ALA A 1 348 ? 4.159 -12.151 4.673 1.00 91.75 348 ALA A O 1
ATOM 2943 N N . ASP A 1 349 ? 3.722 -13.261 6.587 1.00 87.56 349 ASP A N 1
ATOM 2944 C CA . ASP A 1 349 ? 2.436 -13.816 6.145 1.00 87.56 349 ASP A CA 1
ATOM 2945 C C . ASP A 1 349 ? 1.447 -12.706 5.747 1.00 87.56 349 ASP A C 1
ATOM 2947 O O . ASP A 1 349 ? 0.747 -12.811 4.740 1.00 87.56 349 ASP A O 1
ATOM 2951 N N . LEU A 1 350 ? 1.412 -11.617 6.523 1.00 86.75 350 LEU A N 1
ATOM 2952 C CA . LEU A 1 350 ? 0.521 -10.483 6.286 1.00 86.75 350 LEU A CA 1
ATOM 2953 C C . LEU A 1 350 ? 0.840 -9.736 4.984 1.00 86.75 350 LEU A C 1
ATOM 2955 O O . LEU A 1 350 ? -0.071 -9.206 4.352 1.00 86.75 350 LEU A O 1
ATOM 2959 N N . VAL A 1 351 ? 2.113 -9.695 4.592 1.00 90.19 351 VAL A N 1
ATOM 2960 C CA . VAL A 1 351 ? 2.566 -9.020 3.367 1.00 90.19 351 VAL A CA 1
ATOM 2961 C C . VAL A 1 351 ? 2.826 -9.991 2.217 1.00 90.19 351 VAL A C 1
ATOM 2963 O O . VAL A 1 351 ? 3.447 -9.620 1.233 1.00 90.19 351 VAL A O 1
ATOM 2966 N N . LEU A 1 352 ? 2.319 -11.225 2.308 1.00 90.12 352 LEU A N 1
ATOM 2967 C CA . LEU A 1 352 ? 2.396 -12.240 1.249 1.00 90.12 352 LEU A CA 1
ATOM 2968 C C . LEU A 1 352 ? 3.824 -12.724 0.929 1.00 90.12 352 LEU A C 1
ATOM 2970 O O . LEU A 1 352 ? 4.055 -13.308 -0.129 1.00 90.12 352 LEU A O 1
ATOM 2974 N N . LEU A 1 353 ? 4.784 -12.528 1.837 1.00 91.62 353 LEU A N 1
ATOM 2975 C CA . LEU A 1 353 ? 6.154 -13.020 1.681 1.00 91.62 353 LEU A CA 1
ATOM 2976 C C . LEU A 1 353 ? 6.294 -14.478 2.114 1.00 91.62 353 LEU A C 1
ATOM 2978 O O . LEU A 1 353 ? 5.814 -14.890 3.170 1.00 91.62 353 LEU A O 1
ATOM 2982 N N . GLU A 1 354 ? 7.070 -15.242 1.352 1.00 89.75 354 GLU A N 1
ATOM 2983 C CA . GLU A 1 354 ? 7.554 -16.542 1.793 1.00 89.75 354 GLU A CA 1
ATOM 2984 C C . GLU A 1 354 ? 8.653 -16.357 2.842 1.00 89.75 354 GLU A C 1
ATOM 2986 O O . GLU A 1 354 ? 9.740 -15.831 2.577 1.00 89.75 354 GLU A O 1
ATOM 2991 N N . PHE A 1 355 ? 8.378 -16.809 4.064 1.00 81.56 355 PHE A N 1
ATOM 2992 C CA . PHE A 1 355 ? 9.343 -16.709 5.146 1.00 81.56 355 PHE A CA 1
ATOM 2993 C C . PHE A 1 355 ? 10.483 -17.725 4.968 1.00 81.56 355 PHE A C 1
ATOM 2995 O O . PHE A 1 355 ? 10.308 -18.931 5.155 1.00 81.56 355 PHE A O 1
ATOM 3002 N N . ILE A 1 356 ? 11.681 -17.234 4.641 1.00 73.56 356 ILE A N 1
ATOM 3003 C CA . ILE A 1 356 ? 12.877 -18.066 4.467 1.00 73.56 356 ILE A CA 1
ATOM 3004 C C . ILE A 1 356 ? 13.629 -18.126 5.796 1.00 73.56 356 ILE A C 1
ATOM 3006 O O . ILE A 1 356 ? 14.376 -17.212 6.151 1.00 73.56 356 ILE A O 1
ATOM 3010 N N . GLN A 1 357 ? 13.482 -19.233 6.524 1.00 71.19 357 GLN A N 1
ATOM 3011 C CA . GLN A 1 357 ? 14.296 -19.469 7.711 1.00 71.19 357 GLN A CA 1
ATOM 3012 C C . GLN A 1 357 ? 15.746 -19.730 7.285 1.00 71.19 357 GLN A C 1
ATOM 3014 O O . GLN A 1 357 ? 16.052 -20.743 6.649 1.00 71.19 357 GLN A O 1
ATOM 3019 N N . LYS A 1 358 ? 16.668 -18.839 7.665 1.00 63.94 358 LYS A N 1
ATOM 3020 C CA . LYS A 1 358 ? 18.097 -19.157 7.585 1.00 63.94 358 LYS A CA 1
ATOM 3021 C C . LYS A 1 358 ? 18.362 -20.330 8.527 1.00 63.94 358 LYS A C 1
ATOM 3023 O O . LYS A 1 358 ? 18.310 -20.161 9.742 1.00 63.94 358 LYS A O 1
ATOM 3028 N N . ARG A 1 359 ? 18.645 -21.517 7.982 1.00 45.97 359 ARG A N 1
ATOM 3029 C CA . ARG A 1 359 ? 19.249 -22.596 8.770 1.00 45.97 359 ARG A CA 1
ATOM 3030 C C . ARG A 1 359 ? 20.615 -22.095 9.228 1.00 45.97 359 ARG A C 1
ATOM 3032 O O . ARG A 1 359 ? 21.521 -21.961 8.408 1.00 45.97 359 ARG A O 1
ATOM 3039 N N . THR A 1 360 ? 20.735 -21.765 10.507 1.00 44.97 360 THR A N 1
ATOM 3040 C CA . THR A 1 360 ? 22.026 -21.626 11.177 1.00 44.97 360 THR A CA 1
ATOM 3041 C C . THR A 1 360 ? 22.757 -22.955 11.002 1.00 44.97 360 THR A C 1
ATOM 3043 O O . THR A 1 360 ? 22.261 -23.997 11.428 1.00 44.97 360 THR A O 1
ATOM 3046 N N . ARG A 1 361 ? 23.862 -22.925 10.254 1.00 34.62 361 ARG A N 1
ATOM 3047 C CA . ARG A 1 361 ? 24.839 -24.013 10.210 1.00 34.62 361 ARG A CA 1
ATOM 3048 C C . ARG A 1 361 ? 25.872 -23.787 11.292 1.00 34.62 361 ARG A C 1
ATOM 3050 O O . ARG A 1 361 ? 26.224 -22.601 11.487 1.00 34.62 361 ARG A O 1
#